Protein AF-L5N1U2-F1 (afdb_monomer_lite)

Foldseek 3Di:
DDKAWAAPCVLCVLLVNNVDDPVRVQVLCVVLAWHFDDADPVGTTITDHDPVCLLPNFSNSSSVSSNVVVPVDDDDDDDDDDDDQEDEDEDPQDDPQQRDDDDDDDPPDDDDPVNVVRVVSSQVSCCVPVCVVVSNHHDDDDDPVPDPFDQPDPPGRHGYDYDHDDDQQGAWDADPVGPDTDGNVCCVVPPPVD

Structure (mmCIF, N/CA/C/O backbone):
data_AF-L5N1U2-F1
#
_entry.id   AF-L5N1U2-F1
#
loop_
_atom_site.group_PDB
_atom_site.id
_atom_site.type_symbol
_atom_site.label_atom_id
_atom_site.label_alt_id
_atom_site.label_comp_id
_atom_site.label_asym_id
_atom_site.label_entity_id
_atom_site.label_seq_id
_atom_site.pdbx_PDB_ins_code
_atom_site.Cartn_x
_atom_site.Cartn_y
_atom_site.Cartn_z
_atom_site.occupancy
_atom_site.B_iso_or_equiv
_atom_site.auth_seq_id
_atom_site.auth_comp_id
_atom_site.auth_asym_id
_atom_site.auth_atom_id
_atom_site.pdbx_PDB_model_num
ATOM 1 N N . MET A 1 1 ? -0.883 15.082 -10.910 1.00 77.88 1 MET A N 1
ATOM 2 C CA . MET A 1 1 ? -1.760 13.899 -10.761 1.00 77.88 1 MET A CA 1
ATOM 3 C C . MET A 1 1 ? -1.095 12.964 -9.737 1.00 77.88 1 MET A C 1
ATOM 5 O O . MET A 1 1 ? -0.259 13.477 -8.998 1.00 77.88 1 MET A O 1
ATOM 9 N N . PRO A 1 2 ? -1.480 11.689 -9.519 1.00 86.25 2 PRO A N 1
ATOM 10 C CA . PRO A 1 2 ? -0.677 10.798 -8.676 1.00 86.25 2 PRO A CA 1
ATOM 11 C C . PRO A 1 2 ? 0.731 10.596 -9.246 1.00 86.25 2 PRO A C 1
ATOM 13 O O . PRO A 1 2 ? 0.876 10.442 -10.457 1.00 86.25 2 PRO A O 1
ATOM 16 N N . VAL A 1 3 ? 1.731 10.556 -8.362 1.00 89.69 3 VAL A N 1
ATOM 17 C CA . VAL A 1 3 ? 3.131 10.268 -8.705 1.00 89.69 3 VAL A CA 1
ATOM 18 C C . VAL A 1 3 ? 3.564 8.969 -8.026 1.00 89.69 3 VAL A C 1
ATOM 20 O O . VAL A 1 3 ? 3.345 8.765 -6.823 1.00 89.69 3 VAL A O 1
ATOM 23 N N . VAL A 1 4 ? 4.164 8.069 -8.802 1.00 90.25 4 VAL A N 1
ATOM 24 C CA . VAL A 1 4 ? 4.814 6.853 -8.307 1.00 90.25 4 VAL A CA 1
ATOM 25 C C . VAL A 1 4 ? 6.326 6.972 -8.458 1.00 90.25 4 VAL A C 1
ATOM 27 O O . VAL A 1 4 ? 6.803 7.411 -9.498 1.00 90.25 4 VAL A O 1
ATOM 30 N N . ASP A 1 5 ? 7.060 6.593 -7.415 1.00 92.00 5 ASP A N 1
ATOM 31 C CA . ASP A 1 5 ? 8.518 6.566 -7.426 1.00 92.00 5 ASP A CA 1
ATOM 32 C C . ASP A 1 5 ? 8.917 5.118 -7.684 1.00 92.00 5 ASP A C 1
ATOM 34 O O . ASP A 1 5 ? 8.433 4.218 -6.996 1.00 92.00 5 ASP A O 1
ATOM 38 N N . VAL A 1 6 ? 9.711 4.882 -8.723 1.00 91.00 6 VAL A N 1
ATOM 39 C CA . VAL A 1 6 ? 10.034 3.531 -9.178 1.00 91.00 6 VAL A CA 1
ATOM 40 C C . VAL A 1 6 ? 11.530 3.386 -9.386 1.00 91.00 6 VAL A C 1
ATOM 42 O O . VAL A 1 6 ? 12.122 4.107 -10.188 1.00 91.00 6 VAL A O 1
ATOM 45 N N . GLN A 1 7 ? 12.124 2.408 -8.707 1.00 91.94 7 GLN A N 1
ATOM 46 C CA . GLN A 1 7 ? 13.524 2.050 -8.897 1.00 91.94 7 GLN A CA 1
ATOM 47 C C . GLN A 1 7 ? 13.726 1.423 -10.292 1.00 91.94 7 GLN A C 1
ATOM 49 O O . GLN A 1 7 ? 13.131 0.376 -10.579 1.00 91.94 7 GLN A O 1
ATOM 54 N N . PRO A 1 8 ? 14.537 2.029 -11.186 1.00 92.81 8 PRO A N 1
ATOM 55 C CA . PRO A 1 8 ? 14.675 1.565 -12.570 1.00 92.81 8 PRO A CA 1
ATOM 56 C C . PRO A 1 8 ? 15.180 0.123 -12.675 1.00 92.81 8 PRO A C 1
ATOM 58 O O . PRO A 1 8 ? 14.668 -0.662 -13.473 1.00 92.81 8 PRO A O 1
ATOM 61 N N . ASP A 1 9 ? 16.144 -0.250 -11.834 1.00 92.31 9 ASP A N 1
ATOM 62 C CA . ASP A 1 9 ? 16.746 -1.587 -11.850 1.00 92.31 9 ASP A CA 1
ATOM 63 C C . ASP A 1 9 ? 15.774 -2.666 -11.370 1.00 92.31 9 ASP A C 1
ATOM 65 O O . ASP A 1 9 ? 15.708 -3.761 -11.934 1.00 92.31 9 ASP A O 1
ATOM 69 N N . GLU A 1 10 ? 14.944 -2.347 -10.380 1.00 90.31 10 GLU A N 1
ATOM 70 C CA . GLU A 1 10 ? 13.871 -3.238 -9.955 1.00 90.31 10 GLU A CA 1
ATOM 71 C C . GLU A 1 10 ? 12.812 -3.402 -11.047 1.00 90.31 10 GLU A C 1
ATOM 73 O O . GLU A 1 10 ? 12.371 -4.518 -11.335 1.00 90.31 10 GLU A O 1
ATOM 78 N N . LEU A 1 11 ? 12.432 -2.306 -11.699 1.00 93.12 11 LEU A N 1
ATOM 79 C CA . LEU A 1 11 ? 11.452 -2.332 -12.775 1.00 93.12 11 LEU A CA 1
ATOM 80 C C . LEU A 1 11 ? 11.944 -3.173 -13.968 1.00 93.12 11 LEU A C 1
ATOM 82 O O . LEU A 1 11 ? 11.184 -3.971 -14.530 1.00 93.12 11 LEU A O 1
ATOM 86 N N . ARG A 1 12 ? 13.230 -3.074 -14.317 1.00 94.12 12 ARG A N 1
ATOM 87 C CA . ARG A 1 12 ? 13.890 -3.952 -15.297 1.00 94.12 12 ARG A CA 1
ATOM 88 C C . ARG A 1 12 ? 13.826 -5.420 -14.896 1.00 94.12 12 ARG A C 1
ATOM 90 O O . ARG A 1 12 ? 13.373 -6.249 -15.688 1.00 94.12 12 ARG A O 1
ATOM 97 N N . ARG A 1 13 ? 14.207 -5.732 -13.655 1.00 93.62 13 ARG A N 1
ATOM 98 C CA . ARG A 1 13 ? 14.163 -7.092 -13.098 1.00 93.62 13 ARG A CA 1
ATOM 99 C C . ARG A 1 13 ? 12.750 -7.677 -13.156 1.00 93.62 13 ARG A C 1
ATOM 101 O O . ARG A 1 13 ? 12.561 -8.798 -13.621 1.00 93.62 13 ARG A O 1
ATOM 108 N N . LEU A 1 14 ? 11.737 -6.913 -12.742 1.00 92.19 14 LEU A N 1
ATOM 109 C CA . LEU A 1 14 ? 10.338 -7.362 -12.727 1.00 92.19 14 LEU A CA 1
ATOM 110 C C . LEU A 1 14 ? 9.730 -7.505 -14.125 1.00 92.19 14 LEU A C 1
ATOM 112 O O . LEU A 1 14 ? 8.807 -8.303 -14.314 1.00 92.19 14 LEU A O 1
ATOM 116 N N . THR A 1 15 ? 10.220 -6.741 -15.102 1.00 94.50 15 THR A N 1
ATOM 117 C CA . THR A 1 15 ? 9.807 -6.883 -16.504 1.00 94.50 15 THR A CA 1
ATOM 118 C C . THR A 1 15 ? 10.579 -7.976 -17.242 1.00 94.50 15 THR A C 1
ATOM 120 O O . THR A 1 15 ? 10.050 -8.510 -18.213 1.00 94.50 15 THR A O 1
ATOM 123 N N . GLY A 1 16 ? 11.767 -8.362 -16.763 1.00 94.56 16 GLY A N 1
ATOM 124 C CA . GLY A 1 16 ? 12.668 -9.305 -17.430 1.00 94.56 16 GLY A CA 1
ATOM 125 C C . GLY A 1 16 ? 13.511 -8.669 -18.542 1.00 94.56 16 GLY A C 1
ATOM 126 O O . GLY A 1 16 ? 13.991 -9.383 -19.417 1.00 94.56 16 GLY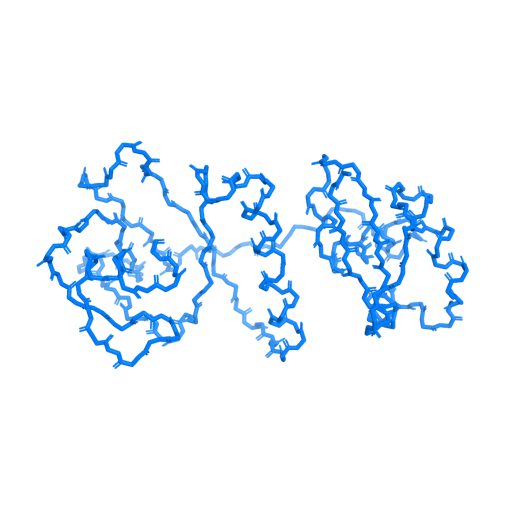 A O 1
ATOM 127 N N . HIS A 1 17 ? 13.672 -7.340 -18.526 1.00 94.12 17 HIS A N 1
ATOM 128 C CA . HIS A 1 17 ? 14.373 -6.557 -19.555 1.00 94.12 17 HIS A CA 1
ATOM 129 C C . HIS A 1 17 ? 15.549 -5.775 -18.950 1.00 94.12 17 HIS A C 1
ATOM 131 O O . HIS A 1 17 ? 15.591 -4.548 -19.012 1.00 94.12 17 HIS A O 1
ATOM 137 N N . GLU A 1 18 ? 16.499 -6.489 -18.342 1.00 93.62 18 GLU A N 1
ATOM 138 C CA . GLU A 1 18 ? 17.672 -5.914 -17.653 1.00 93.62 18 GLU A CA 1
ATOM 139 C C . GLU A 1 18 ? 18.620 -5.142 -18.578 1.00 93.62 18 GLU A C 1
ATOM 141 O O . GLU A 1 18 ? 19.254 -4.183 -18.145 1.00 93.62 18 GLU A O 1
ATOM 146 N N . ASP A 1 19 ? 18.654 -5.493 -19.863 1.00 93.12 19 ASP A N 1
ATOM 147 C CA . ASP A 1 19 ? 19.541 -4.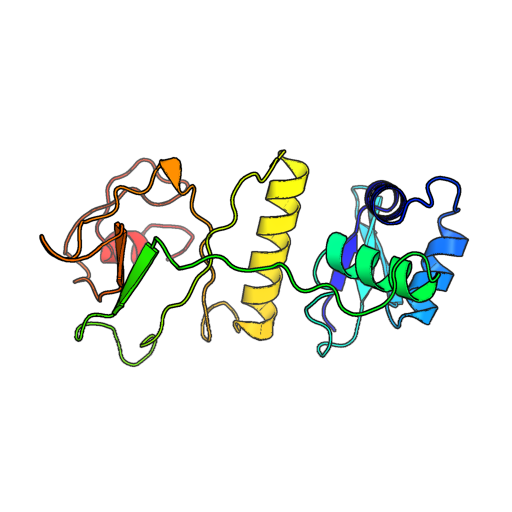867 -20.847 1.00 93.12 19 ASP A CA 1
ATOM 148 C C . ASP A 1 19 ? 19.029 -3.512 -21.381 1.00 93.12 19 ASP A C 1
ATOM 150 O O . ASP A 1 19 ? 19.755 -2.828 -22.105 1.00 93.12 19 ASP A O 1
ATOM 154 N N . LYS A 1 20 ? 17.786 -3.112 -21.066 1.00 92.81 20 LYS A N 1
ATOM 155 C CA . LYS A 1 20 ? 17.201 -1.861 -21.580 1.00 92.81 20 LYS A CA 1
ATOM 156 C C . LYS A 1 20 ? 17.801 -0.629 -20.911 1.00 92.81 20 LYS A C 1
ATOM 158 O O . LYS A 1 20 ? 17.856 -0.533 -19.682 1.00 92.81 20 LYS A O 1
ATOM 163 N N . SER A 1 21 ? 18.146 0.371 -21.714 1.00 95.12 21 SER A N 1
ATOM 164 C CA . SER A 1 21 ? 18.597 1.676 -21.222 1.00 95.12 21 SER A CA 1
ATOM 165 C C . SER A 1 21 ? 17.476 2.464 -20.531 1.00 95.12 21 SER A C 1
ATOM 167 O O . SER A 1 21 ? 16.291 2.172 -20.691 1.00 95.12 21 SER A O 1
ATOM 169 N N . ASP A 1 22 ? 17.848 3.478 -19.744 1.00 94.56 22 ASP A N 1
ATOM 170 C CA . ASP A 1 22 ? 16.886 4.386 -19.101 1.00 94.56 22 ASP A CA 1
ATOM 171 C C . ASP A 1 22 ? 16.008 5.118 -20.124 1.00 94.56 22 ASP A C 1
ATOM 173 O O . ASP A 1 22 ? 14.831 5.354 -19.863 1.00 94.56 22 ASP A O 1
ATOM 177 N N . GLU A 1 23 ? 16.577 5.498 -21.271 1.00 94.88 23 GLU A N 1
ATOM 178 C CA . GLU A 1 23 ? 15.863 6.219 -22.331 1.00 94.88 23 GLU A CA 1
ATOM 179 C C . GLU A 1 23 ? 14.775 5.342 -22.953 1.00 94.88 23 GLU A C 1
ATOM 181 O O . GLU A 1 23 ? 13.618 5.752 -22.999 1.00 94.88 23 GLU A O 1
ATOM 186 N N . GLU A 1 24 ? 15.111 4.101 -23.320 1.00 93.56 24 GLU A N 1
ATOM 187 C CA . GLU A 1 24 ? 14.135 3.138 -23.849 1.00 93.56 24 GLU A CA 1
ATOM 188 C C . GLU A 1 24 ? 12.992 2.896 -22.858 1.00 93.56 24 GLU A C 1
ATOM 190 O O . GLU A 1 24 ? 11.822 2.875 -23.236 1.00 93.56 24 GLU A O 1
ATOM 195 N N . PHE A 1 25 ? 13.318 2.765 -21.570 1.00 92.31 25 PHE A N 1
ATOM 196 C CA . PHE A 1 25 ? 12.312 2.530 -20.541 1.00 92.31 25 PHE A CA 1
ATOM 197 C C . PHE A 1 25 ? 11.375 3.726 -20.347 1.00 92.31 25 PHE A C 1
ATOM 199 O O . PHE A 1 25 ? 10.171 3.542 -20.168 1.00 92.31 25 PHE A O 1
ATOM 206 N N . LYS A 1 26 ? 11.905 4.953 -20.399 1.00 94.94 26 LYS A N 1
ATOM 207 C CA . LYS A 1 26 ? 11.101 6.182 -20.318 1.00 94.94 26 LYS A CA 1
ATOM 208 C C . LYS A 1 26 ? 10.160 6.316 -21.512 1.00 94.94 26 LYS A C 1
ATOM 210 O O . LYS A 1 26 ? 8.998 6.666 -21.310 1.00 94.94 26 LYS A O 1
ATOM 215 N N . ASP A 1 27 ? 10.620 5.981 -22.715 1.00 95.56 27 ASP A N 1
ATOM 216 C CA . ASP A 1 27 ? 9.778 5.980 -23.916 1.00 95.56 27 ASP A CA 1
ATOM 217 C C . ASP A 1 27 ? 8.633 4.958 -23.803 1.00 95.56 27 ASP A C 1
ATOM 219 O O . ASP A 1 27 ? 7.472 5.275 -24.087 1.00 95.56 27 ASP A O 1
ATOM 223 N N . ASP A 1 28 ? 8.930 3.748 -23.319 1.00 95.00 28 ASP A N 1
ATOM 224 C CA . ASP A 1 28 ? 7.932 2.693 -23.108 1.00 95.00 28 ASP A CA 1
ATOM 225 C C . ASP A 1 28 ? 6.904 3.065 -22.019 1.00 95.00 28 ASP A C 1
ATOM 227 O O . ASP A 1 28 ? 5.700 2.820 -22.168 1.00 95.00 28 ASP A O 1
ATOM 231 N N . LEU A 1 29 ? 7.358 3.695 -20.931 1.00 94.88 29 LEU A N 1
ATOM 232 C CA . LEU A 1 29 ? 6.502 4.224 -19.866 1.00 94.88 29 LEU A CA 1
ATOM 233 C C . LEU A 1 29 ? 5.586 5.339 -20.383 1.00 94.88 29 LEU A C 1
ATOM 235 O O . LEU A 1 29 ? 4.379 5.314 -20.120 1.00 94.88 29 LEU A O 1
ATOM 239 N N . PHE A 1 30 ? 6.124 6.255 -21.187 1.00 94.69 30 PHE A N 1
ATOM 240 C CA . PHE A 1 30 ? 5.345 7.322 -21.808 1.00 94.69 30 PHE A CA 1
ATOM 241 C C . PHE A 1 30 ? 4.272 6.764 -22.748 1.00 94.69 30 PHE A C 1
ATOM 243 O O . PHE A 1 30 ? 3.114 7.184 -22.691 1.00 94.69 30 PHE A O 1
ATOM 250 N N . ALA A 1 31 ? 4.600 5.739 -23.544 1.00 93.38 31 ALA A N 1
ATOM 251 C CA . ALA A 1 31 ? 3.631 5.049 -24.399 1.00 93.38 31 ALA A CA 1
ATOM 252 C C . ALA A 1 31 ? 2.485 4.383 -23.607 1.00 93.38 31 ALA A C 1
ATOM 254 O O . ALA A 1 31 ? 1.384 4.206 -24.136 1.00 93.38 31 ALA A O 1
ATOM 255 N N . LEU A 1 32 ? 2.713 4.044 -22.334 1.00 91.88 32 LEU A N 1
ATOM 256 C CA . LEU A 1 32 ? 1.692 3.540 -21.411 1.00 91.88 32 LEU A CA 1
ATOM 257 C C . LEU A 1 32 ? 0.886 4.637 -20.699 1.00 91.88 32 LEU A C 1
ATOM 259 O O . LEU A 1 32 ? -0.072 4.306 -19.981 1.00 91.88 32 LEU A O 1
ATOM 263 N N . GLY A 1 33 ? 1.244 5.907 -20.886 1.00 92.25 33 GLY A N 1
ATOM 264 C CA . GLY A 1 33 ? 0.655 7.054 -20.198 1.00 92.25 33 GLY A CA 1
ATOM 265 C C . GLY A 1 33 ? 1.228 7.292 -18.799 1.00 92.25 33 GLY A C 1
ATOM 266 O O . GLY A 1 33 ? 0.489 7.747 -17.927 1.00 92.25 33 GLY A O 1
ATOM 267 N N . LEU A 1 34 ? 2.490 6.915 -18.566 1.00 94.44 34 LEU A N 1
ATOM 268 C CA . LEU A 1 34 ? 3.271 7.336 -17.402 1.00 94.44 34 LEU A CA 1
ATOM 269 C C . LEU A 1 34 ? 4.302 8.377 -17.849 1.00 94.44 34 LEU A C 1
ATOM 271 O O . LEU A 1 34 ? 5.201 8.075 -18.631 1.00 94.44 34 LEU A O 1
ATOM 275 N N . GLU A 1 35 ? 4.166 9.600 -17.360 1.00 95.56 35 GLU A N 1
ATOM 276 C CA . GLU A 1 35 ? 5.026 10.727 -17.708 1.00 95.56 35 GLU A CA 1
ATOM 277 C C . GLU A 1 35 ? 6.172 10.844 -16.703 1.00 95.56 35 GLU A C 1
ATOM 279 O O . GLU A 1 35 ? 5.958 10.882 -15.495 1.00 95.56 35 GLU A O 1
ATOM 284 N N . PHE A 1 36 ? 7.406 10.884 -17.197 1.00 96.12 36 PHE A N 1
ATOM 285 C CA . PHE A 1 36 ? 8.584 11.057 -16.356 1.00 96.12 36 PHE A CA 1
ATOM 286 C C . PHE A 1 36 ? 8.729 12.522 -15.924 1.00 96.12 36 PHE A C 1
ATOM 288 O O . PHE A 1 36 ? 8.910 13.399 -16.769 1.00 96.12 36 PHE A O 1
ATOM 295 N N . GLU A 1 37 ? 8.701 12.777 -14.616 1.00 95.69 37 GLU A N 1
ATOM 296 C CA . GLU A 1 37 ? 8.818 14.128 -14.047 1.00 95.69 37 GLU A CA 1
ATOM 297 C C . GLU A 1 37 ? 10.212 14.432 -13.489 1.00 95.69 37 GLU A C 1
ATOM 299 O O . 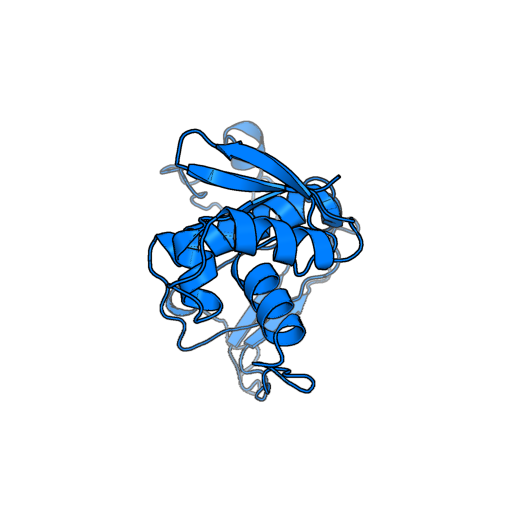GLU A 1 37 ? 10.625 15.592 -13.429 1.00 95.69 37 GLU A O 1
ATOM 304 N N . GLY A 1 38 ? 10.964 13.405 -13.097 1.00 95.31 38 GLY A N 1
ATOM 305 C CA . GLY A 1 38 ? 12.262 13.599 -12.468 1.00 95.31 38 GLY A CA 1
ATOM 306 C C . GLY A 1 38 ? 12.841 12.334 -11.858 1.00 95.31 38 GLY A C 1
ATOM 307 O O . GLY A 1 38 ? 12.340 11.227 -12.058 1.00 95.31 38 GLY A O 1
ATOM 308 N N . VAL A 1 39 ? 13.928 12.521 -11.117 1.00 95.81 39 VAL A N 1
ATOM 309 C CA . VAL A 1 39 ? 14.591 11.471 -10.346 1.00 95.81 39 VAL A CA 1
ATOM 310 C C . VAL A 1 39 ? 14.696 11.949 -8.906 1.00 95.81 39 VAL A C 1
ATOM 312 O O . VAL A 1 39 ? 15.041 13.108 -8.673 1.00 95.81 39 VAL A O 1
ATOM 315 N N . THR A 1 40 ? 14.390 11.073 -7.959 1.00 93.81 40 THR A N 1
ATOM 316 C CA . THR A 1 40 ? 14.605 11.323 -6.532 1.00 93.81 40 THR A CA 1
ATOM 317 C C . THR A 1 40 ? 16.101 11.297 -6.183 1.00 93.81 40 THR A C 1
ATOM 319 O O . THR A 1 40 ? 16.935 10.846 -6.972 1.00 93.81 40 THR A O 1
ATOM 322 N N . ASP A 1 41 ? 16.469 11.764 -4.985 1.00 91.50 41 ASP A N 1
ATOM 323 C CA . ASP A 1 41 ? 17.872 11.784 -4.533 1.00 91.50 41 ASP A CA 1
ATOM 324 C C . ASP A 1 41 ? 18.499 10.376 -4.448 1.00 91.50 41 ASP A C 1
ATOM 326 O O . ASP A 1 41 ? 19.712 10.220 -4.596 1.00 91.50 41 ASP A O 1
ATOM 330 N N . ASP A 1 42 ? 17.675 9.350 -4.238 1.00 89.44 42 ASP A N 1
ATOM 331 C CA . ASP A 1 42 ? 18.044 7.932 -4.195 1.00 89.44 42 ASP A CA 1
ATOM 332 C C . ASP A 1 42 ? 17.962 7.229 -5.564 1.00 89.44 42 ASP A C 1
ATOM 334 O O . ASP A 1 42 ? 18.151 6.017 -5.645 1.00 89.44 42 ASP A O 1
ATOM 338 N N . GLY A 1 43 ? 17.724 7.971 -6.652 1.00 90.44 43 GLY A N 1
ATOM 339 C CA . GLY A 1 43 ? 17.808 7.446 -8.019 1.00 90.44 43 GLY A CA 1
ATOM 340 C C . GLY A 1 43 ? 16.519 6.840 -8.585 1.00 90.44 43 GLY A C 1
ATOM 341 O O . GLY A 1 43 ? 16.543 6.337 -9.710 1.00 90.44 43 GLY A O 1
ATOM 342 N N . ALA A 1 44 ? 15.392 6.908 -7.871 1.00 92.94 44 ALA A N 1
ATOM 343 C CA . ALA A 1 44 ? 14.109 6.413 -8.364 1.00 92.94 44 ALA A CA 1
ATOM 344 C C . ALA A 1 44 ? 13.493 7.371 -9.397 1.00 92.94 44 ALA A C 1
ATOM 346 O O . ALA A 1 44 ? 13.574 8.593 -9.270 1.00 92.94 44 ALA A O 1
ATOM 347 N N . PHE A 1 45 ? 12.833 6.832 -10.423 1.00 94.94 45 PHE A N 1
ATOM 348 C CA . PHE A 1 45 ? 12.071 7.633 -11.381 1.00 94.94 45 PHE A CA 1
ATOM 349 C C . PHE A 1 45 ? 10.756 8.096 -10.775 1.00 94.94 45 PHE A C 1
ATOM 351 O O . PHE A 1 45 ? 9.987 7.277 -10.278 1.00 94.94 45 PHE A O 1
ATOM 358 N N . GLN A 1 46 ? 10.463 9.385 -10.909 1.00 95.12 46 GLN A N 1
ATOM 359 C CA . GLN A 1 46 ? 9.174 9.961 -10.545 1.00 95.12 46 GLN A CA 1
ATOM 360 C C . GLN A 1 46 ? 8.264 9.952 -11.769 1.00 95.12 46 GLN A C 1
ATOM 362 O O . GLN A 1 46 ? 8.547 10.621 -12.766 1.00 95.12 46 GLN A O 1
ATOM 367 N N . LEU A 1 47 ? 7.199 9.157 -11.707 1.00 94.44 47 LEU A N 1
ATOM 368 C CA . LEU A 1 47 ? 6.285 8.922 -12.819 1.00 94.44 47 LEU A CA 1
ATOM 369 C C . LEU A 1 47 ? 4.884 9.424 -12.468 1.00 94.44 47 LEU A C 1
ATOM 371 O O . LEU A 1 47 ? 4.233 8.889 -11.567 1.00 94.44 47 LEU A O 1
ATOM 375 N N . GLU A 1 48 ? 4.404 10.424 -13.199 1.00 93.38 48 GLU A N 1
ATOM 376 C CA . GLU A 1 48 ? 3.038 10.933 -13.102 1.00 93.38 48 GLU A CA 1
ATOM 377 C C . GLU A 1 48 ? 2.100 10.153 -14.041 1.00 93.38 48 GLU A C 1
ATOM 379 O O . GLU A 1 48 ? 2.456 9.820 -15.170 1.00 93.38 48 GLU A O 1
ATOM 384 N N . PHE A 1 49 ? 0.880 9.837 -13.596 1.00 90.88 49 PHE A N 1
ATOM 385 C CA . PHE A 1 49 ? -0.107 9.144 -14.433 1.00 90.88 49 PHE A CA 1
ATOM 386 C C . PHE A 1 49 ? -1.555 9.504 -14.071 1.00 90.88 49 PHE A C 1
ATOM 388 O O . PHE A 1 49 ? -1.837 10.134 -13.051 1.00 90.88 49 PHE A O 1
ATOM 395 N N . GLY A 1 50 ? -2.503 9.096 -14.920 1.00 87.69 50 GLY A N 1
ATOM 396 C CA . GLY A 1 50 ? -3.935 9.325 -14.707 1.00 87.69 50 GLY A CA 1
ATOM 397 C C . GLY A 1 50 ? -4.490 8.623 -13.451 1.00 87.69 50 GLY A C 1
ATOM 398 O O . GLY A 1 50 ? -4.150 7.471 -13.176 1.00 87.69 50 GLY A O 1
ATOM 399 N N . PRO A 1 51 ? -5.388 9.261 -12.674 1.00 81.88 51 PRO A N 1
ATOM 400 C CA . PRO A 1 51 ? -5.901 8.699 -11.418 1.00 81.88 51 PRO A CA 1
ATOM 401 C C . PRO A 1 51 ? -6.842 7.489 -11.591 1.00 81.88 51 PRO A C 1
ATOM 403 O O . PRO A 1 51 ? -7.308 6.927 -10.603 1.00 81.88 51 PRO A O 1
ATOM 406 N N . ASP A 1 52 ? -7.144 7.087 -12.824 1.00 86.38 52 ASP A N 1
ATOM 407 C CA . ASP A 1 52 ? -8.009 5.958 -13.177 1.00 86.38 52 ASP A CA 1
ATOM 408 C C . ASP A 1 52 ? -7.307 4.588 -13.099 1.00 86.38 52 ASP A C 1
ATOM 410 O O . ASP A 1 52 ? -7.971 3.551 -13.137 1.00 86.38 52 ASP A O 1
ATOM 414 N N . ARG A 1 53 ? -5.977 4.564 -12.945 1.00 88.19 53 ARG A N 1
ATOM 415 C CA . ARG A 1 53 ? -5.158 3.339 -12.926 1.00 88.19 53 ARG A CA 1
ATOM 416 C C . ARG A 1 53 ? -4.422 3.150 -11.606 1.00 88.19 53 ARG A C 1
ATOM 418 O O . ARG A 1 53 ? -3.197 3.152 -11.559 1.00 88.19 53 ARG A O 1
ATOM 425 N N . LEU A 1 54 ? -5.174 2.949 -10.522 1.00 87.62 54 LEU A N 1
ATOM 426 C CA . LEU A 1 54 ? -4.616 2.724 -9.176 1.00 87.62 54 LEU A CA 1
ATOM 427 C C . LEU A 1 54 ? -3.654 1.531 -9.108 1.00 87.62 54 LEU A C 1
ATOM 429 O O . LEU A 1 54 ? -2.783 1.491 -8.246 1.00 87.62 54 LEU A O 1
ATOM 433 N N . ASP A 1 55 ? -3.774 0.581 -10.036 1.00 88.56 55 ASP A N 1
ATOM 434 C CA . ASP A 1 55 ? -2.828 -0.518 -10.159 1.00 88.56 55 ASP A CA 1
ATOM 435 C C . ASP A 1 55 ? -1.405 -0.054 -10.487 1.00 88.56 55 ASP A C 1
ATOM 437 O O . ASP A 1 55 ? -0.488 -0.818 -10.255 1.00 88.56 55 ASP A O 1
ATOM 441 N N . ARG A 1 56 ? -1.197 1.170 -10.982 1.00 91.31 56 ARG A N 1
ATOM 442 C CA . ARG A 1 56 ? 0.127 1.739 -11.290 1.00 91.31 56 ARG A CA 1
ATOM 443 C C . ARG A 1 56 ? 0.749 2.521 -10.128 1.00 91.31 56 ARG A C 1
ATOM 445 O O . ARG A 1 56 ? 1.774 3.160 -10.316 1.00 91.31 56 ARG A O 1
ATOM 452 N N . LEU A 1 57 ? 0.157 2.471 -8.932 1.00 89.88 57 LEU A N 1
ATOM 453 C CA . LEU A 1 57 ? 0.709 3.112 -7.730 1.00 89.88 57 LEU A CA 1
ATOM 454 C C . LEU A 1 57 ? 1.904 2.363 -7.117 1.00 89.88 57 LEU A C 1
ATOM 456 O O . LEU A 1 57 ? 2.455 2.846 -6.131 1.00 89.88 57 LEU A O 1
ATOM 460 N N . SER A 1 58 ? 2.298 1.219 -7.680 1.00 89.62 58 SER A N 1
ATOM 461 C CA . SER A 1 58 ? 3.465 0.443 -7.256 1.00 89.62 58 SER A CA 1
ATOM 462 C C . SER A 1 58 ? 4.297 -0.027 -8.450 1.00 89.62 58 SER A C 1
ATOM 464 O O . SER A 1 58 ? 3.801 -0.121 -9.583 1.00 89.62 58 SER A O 1
ATOM 466 N N . VAL A 1 59 ? 5.561 -0.368 -8.190 1.00 90.69 59 VAL A N 1
ATOM 467 C CA . VAL A 1 59 ? 6.495 -0.859 -9.211 1.00 90.69 59 VAL A CA 1
ATOM 468 C C . VAL A 1 59 ? 6.003 -2.148 -9.877 1.00 90.69 59 VAL A C 1
ATOM 470 O O . VAL A 1 59 ? 6.108 -2.292 -11.095 1.00 90.69 59 VAL A O 1
ATOM 473 N N . GLU A 1 60 ? 5.369 -3.054 -9.131 1.00 91.00 60 GLU A N 1
ATOM 474 C CA . GLU A 1 60 ? 4.860 -4.334 -9.638 1.00 91.00 60 GLU A CA 1
ATOM 475 C C . GLU A 1 60 ? 3.727 -4.130 -10.645 1.00 91.00 60 GLU A C 1
ATOM 477 O O . GLU A 1 60 ? 3.619 -4.851 -11.642 1.00 91.00 60 GLU A O 1
ATOM 482 N N . GLY A 1 61 ? 2.867 -3.141 -10.412 1.00 91.81 61 GLY A N 1
ATOM 483 C CA . GLY A 1 61 ? 1.762 -2.840 -11.308 1.00 91.81 61 GLY A CA 1
ATOM 484 C C . GLY A 1 61 ? 2.176 -2.086 -12.572 1.00 91.81 61 GLY A C 1
ATOM 485 O O . GLY A 1 61 ? 1.638 -2.354 -13.659 1.00 91.81 61 GLY A O 1
ATOM 486 N N . VAL A 1 62 ? 3.192 -1.222 -12.467 1.00 93.81 62 VAL A N 1
ATOM 487 C CA . VAL A 1 62 ? 3.866 -0.624 -13.632 1.00 93.81 62 VAL A CA 1
ATOM 488 C C . VAL A 1 62 ? 4.568 -1.713 -14.448 1.00 93.81 62 VAL A C 1
ATOM 490 O O . VAL A 1 62 ? 4.308 -1.836 -15.648 1.00 93.81 62 VAL A O 1
ATOM 493 N N . ALA A 1 63 ? 5.353 -2.580 -13.800 1.00 93.94 63 ALA A N 1
ATOM 494 C CA . ALA A 1 63 ? 6.018 -3.717 -14.438 1.00 93.94 63 ALA A CA 1
ATOM 495 C C . ALA A 1 63 ? 5.013 -4.636 -15.141 1.00 93.94 63 ALA A C 1
ATOM 497 O O . ALA A 1 63 ? 5.207 -5.025 -16.295 1.00 93.94 63 ALA A O 1
ATOM 498 N N . ARG A 1 64 ? 3.890 -4.945 -14.481 1.00 92.88 64 ARG A N 1
ATOM 499 C CA . ARG A 1 64 ? 2.808 -5.733 -15.077 1.00 92.88 64 ARG A CA 1
ATOM 500 C C . ARG A 1 64 ? 2.273 -5.061 -16.337 1.00 92.88 64 ARG A C 1
ATOM 502 O O . ARG A 1 64 ? 2.139 -5.738 -17.351 1.00 92.88 64 ARG A O 1
ATOM 509 N N . SER A 1 65 ? 2.001 -3.755 -16.300 1.00 93.50 65 SER A N 1
ATOM 510 C CA . SER A 1 65 ? 1.524 -3.010 -17.476 1.00 93.50 65 SER A CA 1
ATOM 511 C C . SER A 1 65 ? 2.507 -3.098 -18.652 1.00 93.50 65 SER A C 1
ATOM 513 O O . SER A 1 65 ? 2.083 -3.370 -19.775 1.00 93.50 65 SER A O 1
ATOM 515 N N . LEU A 1 66 ? 3.808 -2.950 -18.390 1.00 94.69 66 LEU A N 1
ATOM 516 C CA . LEU A 1 66 ? 4.863 -3.064 -19.405 1.00 94.69 66 LEU A CA 1
ATOM 517 C C . LEU A 1 66 ? 4.972 -4.470 -19.991 1.00 94.69 66 LEU A C 1
ATOM 519 O O . LEU A 1 66 ? 5.023 -4.625 -21.206 1.00 94.69 66 LEU A O 1
ATOM 523 N N . ARG A 1 67 ? 4.908 -5.513 -19.161 1.00 94.69 67 ARG A N 1
ATOM 524 C CA . ARG A 1 67 ? 4.929 -6.903 -19.648 1.00 94.69 67 ARG A CA 1
ATOM 525 C C . ARG A 1 67 ? 3.773 -7.217 -20.598 1.00 94.69 67 ARG A C 1
ATOM 527 O O . ARG A 1 67 ? 3.946 -7.993 -21.535 1.00 94.69 67 ARG A O 1
ATOM 534 N N . TYR A 1 68 ? 2.595 -6.628 -20.380 1.00 92.94 68 TYR A N 1
ATOM 535 C CA . TYR A 1 68 ? 1.484 -6.737 -21.333 1.00 92.94 68 TYR A CA 1
ATOM 536 C C . TYR A 1 68 ? 1.732 -5.929 -22.609 1.00 92.94 68 TYR A C 1
ATOM 538 O O . TYR A 1 68 ? 1.429 -6.423 -23.693 1.00 92.94 68 TYR A O 1
ATOM 546 N N . GLN A 1 69 ? 2.313 -4.732 -22.495 1.00 92.38 69 GLN A N 1
ATOM 547 C CA . GLN A 1 69 ? 2.679 -3.893 -23.642 1.00 92.38 69 GLN A CA 1
ATOM 548 C C . GLN A 1 69 ? 3.691 -4.585 -24.564 1.00 92.38 69 GLN A C 1
ATOM 550 O O . GLN A 1 69 ? 3.524 -4.577 -25.781 1.00 92.38 69 GLN A O 1
ATOM 555 N N . TYR A 1 70 ? 4.708 -5.228 -23.988 1.00 93.50 70 TYR A N 1
ATOM 556 C CA . TYR A 1 70 ? 5.717 -5.989 -24.730 1.00 93.50 70 TYR A CA 1
ATOM 557 C C . TYR A 1 70 ? 5.185 -7.327 -25.265 1.00 93.50 70 TYR A C 1
ATOM 559 O O . TYR A 1 70 ? 5.765 -7.918 -26.173 1.00 93.50 70 TYR A O 1
ATOM 567 N N . GLY A 1 71 ? 4.055 -7.802 -24.733 1.00 92.88 71 GLY A N 1
ATOM 568 C CA . GLY A 1 71 ? 3.451 -9.080 -25.104 1.00 92.88 71 GLY A CA 1
ATOM 569 C C . GLY A 1 71 ? 4.057 -10.300 -24.402 1.00 92.88 71 GLY A C 1
ATOM 570 O O . GLY A 1 71 ? 3.724 -11.428 -24.794 1.00 92.88 71 GLY A O 1
ATOM 571 N N . ASP A 1 72 ? 4.885 -10.078 -23.374 1.00 93.12 72 ASP A N 1
ATOM 572 C CA . ASP A 1 72 ? 5.476 -11.096 -22.491 1.00 93.12 72 ASP A CA 1
ATOM 573 C C . ASP A 1 72 ? 4.419 -11.749 -21.594 1.00 93.12 72 ASP A C 1
ATOM 575 O O . ASP A 1 72 ? 4.494 -12.933 -21.262 1.00 93.12 72 ASP A O 1
ATOM 579 N N . ALA A 1 73 ? 3.414 -10.966 -21.197 1.00 90.81 73 ALA A N 1
ATOM 580 C CA . ALA A 1 73 ? 2.220 -11.434 -20.510 1.00 90.81 73 ALA A CA 1
ATOM 581 C C . ALA A 1 73 ? 1.001 -11.314 -21.433 1.00 90.81 73 ALA A C 1
ATOM 583 O O . ALA A 1 73 ? 0.876 -10.371 -22.216 1.00 90.81 73 ALA A O 1
ATOM 584 N N . ARG A 1 74 ? 0.088 -12.287 -21.353 1.00 89.69 74 ARG A N 1
ATOM 585 C CA . ARG A 1 74 ? -1.139 -12.330 -22.162 1.00 89.69 74 ARG A CA 1
ATOM 586 C C . ARG A 1 74 ? -2.307 -12.861 -21.343 1.00 89.69 74 ARG A C 1
ATOM 588 O O . ARG A 1 74 ? -2.121 -13.681 -20.450 1.00 89.69 74 ARG A O 1
ATOM 595 N N . GLY A 1 75 ? -3.513 -12.438 -21.712 1.00 86.75 75 GLY A N 1
ATOM 596 C CA . GLY A 1 75 ? -4.747 -12.833 -21.032 1.00 86.75 75 GLY A CA 1
ATOM 597 C C . GLY A 1 75 ? -5.009 -12.035 -19.756 1.00 86.75 75 GLY A C 1
ATOM 598 O O . GLY A 1 75 ? -4.438 -10.972 -19.551 1.00 86.75 75 GLY A O 1
ATOM 599 N N . VAL A 1 76 ? -5.913 -12.534 -18.916 1.00 81.75 76 VAL A N 1
ATOM 600 C CA . VAL A 1 76 ? -6.188 -11.962 -17.594 1.00 81.75 76 VAL A CA 1
ATOM 601 C C . VAL A 1 76 ? -5.744 -12.988 -16.564 1.00 81.75 76 VAL A C 1
ATOM 603 O O . VAL A 1 76 ? -6.247 -14.109 -16.557 1.00 81.75 76 VAL A O 1
ATOM 606 N N . SER A 1 77 ? -4.794 -12.609 -15.714 1.00 79.56 77 SER A N 1
ATOM 607 C CA . SER A 1 77 ? -4.388 -13.422 -14.571 1.00 79.56 77 SER A CA 1
ATOM 608 C C . SER A 1 77 ? -5.090 -12.896 -13.327 1.00 79.56 77 SER A C 1
ATOM 610 O O . SER A 1 77 ? -4.809 -11.782 -12.884 1.00 79.56 77 SER A O 1
ATOM 612 N N . VAL A 1 78 ? -6.017 -13.685 -12.791 1.00 81.44 78 VAL A N 1
ATOM 613 C CA . VAL A 1 78 ? -6.618 -13.454 -11.476 1.00 81.44 78 VAL A CA 1
ATOM 614 C C . VAL A 1 78 ? -6.126 -14.578 -10.570 1.00 81.44 78 VAL A C 1
ATOM 616 O O . VAL A 1 78 ? -6.259 -15.742 -10.958 1.00 81.44 78 VAL A O 1
ATOM 619 N N . PRO A 1 79 ? -5.536 -14.274 -9.401 1.00 83.31 79 PRO A N 1
ATOM 620 C CA . PRO A 1 79 ? -5.171 -15.304 -8.440 1.00 83.31 79 PRO A CA 1
ATOM 621 C C . PRO A 1 79 ? -6.391 -16.156 -8.081 1.00 83.31 79 PRO A C 1
ATOM 623 O O . PRO A 1 79 ? -7.463 -15.621 -7.800 1.00 83.31 79 PRO A O 1
ATOM 626 N N . ASN A 1 80 ? -6.230 -17.480 -8.089 1.00 86.56 80 ASN A N 1
ATOM 627 C CA . ASN A 1 80 ? -7.268 -18.366 -7.575 1.00 86.56 80 ASN A CA 1
ATOM 628 C C . ASN A 1 80 ? -7.406 -18.155 -6.067 1.00 86.56 80 ASN A C 1
ATOM 630 O O . ASN A 1 80 ? -6.404 -18.053 -5.358 1.00 86.56 80 ASN A O 1
ATOM 634 N N . THR A 1 81 ? -8.642 -18.135 -5.586 1.00 90.00 81 THR A N 1
ATOM 635 C CA . THR A 1 81 ? -8.959 -18.084 -4.161 1.00 90.00 81 THR A CA 1
ATOM 636 C C . THR A 1 81 ? -9.326 -19.476 -3.660 1.00 90.00 81 THR A C 1
ATOM 638 O O . THR A 1 81 ? -9.851 -20.308 -4.403 1.00 90.00 81 THR A O 1
ATOM 641 N N . ASN A 1 82 ? -8.996 -19.748 -2.403 1.00 88.25 82 ASN A N 1
ATOM 642 C CA . ASN A 1 82 ? -9.470 -20.916 -1.675 1.00 88.25 82 ASN A CA 1
ATOM 643 C C . ASN A 1 82 ? -10.717 -20.559 -0.853 1.00 88.25 82 ASN A C 1
ATOM 645 O O . ASN A 1 82 ? -11.085 -19.388 -0.743 1.00 88.25 82 ASN A O 1
ATOM 649 N N . ASP A 1 83 ? -11.345 -21.573 -0.260 1.00 89.44 83 ASP A N 1
ATOM 650 C CA . ASP A 1 83 ? -12.387 -21.346 0.738 1.00 89.44 83 ASP A CA 1
ATOM 651 C C . ASP A 1 83 ? -11.820 -20.552 1.930 1.00 89.44 83 ASP A C 1
ATOM 653 O O . ASP A 1 83 ? -10.677 -20.801 2.342 1.00 89.44 83 ASP A O 1
ATOM 657 N N . PRO A 1 84 ? -12.586 -19.589 2.477 1.00 86.12 84 PRO A N 1
ATOM 658 C CA . PRO A 1 84 ? -12.118 -18.755 3.571 1.00 86.12 84 PRO A CA 1
ATOM 659 C C . PRO A 1 84 ? -11.946 -19.586 4.845 1.00 86.12 84 PRO A C 1
ATOM 661 O O . PRO A 1 84 ? -12.862 -20.282 5.276 1.00 86.12 84 PRO A O 1
ATOM 664 N N . ASP A 1 85 ? -10.777 -19.472 5.471 1.00 87.12 85 ASP A N 1
ATOM 665 C CA . ASP A 1 85 ? -10.484 -20.039 6.792 1.00 87.12 85 ASP A CA 1
ATOM 666 C C . ASP A 1 85 ? -10.456 -18.979 7.909 1.00 87.12 85 ASP A C 1
ATOM 668 O O . ASP A 1 85 ? -10.360 -19.318 9.090 1.00 87.12 85 ASP A O 1
ATOM 672 N N . TRP A 1 86 ? -10.579 -17.704 7.524 1.00 90.25 86 TRP A N 1
ATOM 673 C CA . TRP A 1 86 ? -10.736 -16.547 8.399 1.00 90.25 86 TRP A CA 1
ATOM 674 C C . TRP A 1 86 ? -11.990 -15.762 8.031 1.00 90.25 86 TRP A C 1
ATOM 676 O O . TRP A 1 86 ? -12.282 -15.574 6.849 1.00 90.25 86 TRP A O 1
ATOM 686 N N . THR A 1 87 ? -12.710 -15.276 9.040 1.00 91.25 87 THR A N 1
ATOM 687 C CA . THR A 1 87 ? -13.926 -14.472 8.855 1.00 91.25 87 THR A CA 1
ATOM 688 C C . THR A 1 87 ? -13.880 -13.203 9.701 1.00 91.25 87 THR A C 1
ATOM 690 O O . THR A 1 87 ? -13.512 -13.248 10.874 1.00 91.25 87 THR A O 1
ATOM 693 N N . PHE A 1 88 ? -14.290 -12.076 9.118 1.00 91.94 88 PHE A N 1
ATOM 694 C CA . PHE A 1 88 ? -14.581 -10.867 9.883 1.00 91.94 88 PHE A CA 1
ATOM 695 C C . PHE A 1 88 ? -16.003 -10.928 10.438 1.00 91.94 88 PHE A C 1
ATOM 697 O O . PHE A 1 88 ? -16.946 -11.171 9.683 1.00 91.94 88 PHE A O 1
ATOM 704 N N . VAL A 1 89 ? -16.157 -10.671 11.733 1.00 92.19 89 VAL A N 1
ATOM 705 C CA . VAL A 1 89 ? -17.462 -10.439 12.361 1.00 92.19 89 VAL A CA 1
ATOM 706 C C . VAL A 1 89 ? -17.584 -8.960 12.645 1.00 92.19 89 VAL A C 1
ATOM 708 O O . VAL A 1 89 ? -16.787 -8.412 13.397 1.00 92.19 89 VAL A O 1
ATOM 711 N N . VAL A 1 90 ? -18.558 -8.322 12.007 1.00 93.81 90 VAL A N 1
ATOM 712 C CA . VAL A 1 90 ? -18.872 -6.914 12.241 1.00 93.81 90 VAL A CA 1
ATOM 713 C C . VAL A 1 90 ? -19.924 -6.853 13.328 1.00 93.81 90 VAL A C 1
ATOM 715 O O . VAL A 1 90 ? -20.982 -7.463 13.177 1.00 93.81 90 VAL A O 1
ATOM 718 N N . ASP A 1 91 ? -19.593 -6.166 14.410 1.00 91.88 91 ASP A N 1
ATOM 719 C CA . ASP A 1 91 ? -20.486 -5.986 15.546 1.00 91.88 91 ASP A CA 1
ATOM 720 C C . ASP A 1 91 ? -21.438 -4.804 15.330 1.00 91.88 91 ASP A C 1
ATOM 722 O O . ASP A 1 91 ? -21.175 -3.932 14.498 1.00 91.88 91 ASP A O 1
ATOM 726 N N . ASP A 1 92 ? -22.524 -4.753 16.097 1.00 89.81 92 ASP A N 1
ATOM 727 C CA . ASP A 1 92 ? -23.513 -3.669 15.996 1.00 89.81 92 ASP A CA 1
ATOM 728 C C . ASP A 1 92 ? -22.977 -2.336 16.557 1.00 89.81 92 ASP A C 1
ATOM 730 O O . ASP A 1 92 ? -23.458 -1.268 16.181 1.00 89.81 92 ASP A O 1
ATOM 734 N N . ASP A 1 93 ? -21.952 -2.390 17.415 1.00 90.19 93 ASP A N 1
ATOM 735 C CA . ASP A 1 93 ? -21.327 -1.226 18.061 1.00 90.19 93 ASP A CA 1
ATOM 736 C C . ASP A 1 93 ? -20.319 -0.483 17.158 1.00 90.19 93 ASP A C 1
ATOM 738 O O . ASP A 1 93 ? -19.645 0.455 17.597 1.00 90.19 93 ASP A O 1
ATOM 742 N N . VAL A 1 94 ? -20.183 -0.871 15.884 1.00 92.25 94 VAL A N 1
ATOM 743 C CA . VAL A 1 94 ? -19.351 -0.120 14.933 1.00 92.25 94 VAL A CA 1
ATOM 744 C C . VAL A 1 94 ? -19.954 1.262 14.641 1.00 92.25 94 VAL A C 1
ATOM 746 O O . VAL A 1 94 ? -21.161 1.389 14.437 1.00 92.25 94 VAL A O 1
ATOM 749 N N . PRO A 1 95 ? -19.133 2.323 14.566 1.00 88.25 95 PRO A N 1
ATOM 750 C CA . PRO A 1 95 ? -19.630 3.662 14.274 1.00 88.25 95 PRO A CA 1
ATOM 751 C C . PRO A 1 95 ? -20.168 3.773 12.840 1.00 88.25 95 PRO A C 1
ATOM 753 O O . PRO A 1 95 ? -19.593 3.218 11.897 1.00 88.25 95 PRO A O 1
ATOM 756 N N . ASP A 1 96 ? -21.217 4.581 12.654 1.00 90.38 96 ASP A N 1
ATOM 757 C CA . ASP A 1 96 ? -21.860 4.834 11.353 1.00 90.38 96 ASP A CA 1
ATOM 758 C C . ASP A 1 96 ? -20.884 5.390 10.300 1.00 90.38 96 ASP A C 1
ATOM 760 O O . ASP A 1 96 ? -21.068 5.208 9.092 1.00 90.38 96 ASP A O 1
ATOM 764 N N . GLU A 1 97 ? -19.824 6.076 10.735 1.00 88.69 97 GLU A N 1
ATOM 765 C CA . GLU A 1 97 ? -18.784 6.602 9.854 1.00 88.69 97 GLU A CA 1
ATOM 766 C C . GLU A 1 97 ? -17.869 5.507 9.284 1.00 88.69 97 GLU A C 1
ATOM 768 O O . GLU A 1 97 ? -17.207 5.743 8.265 1.00 88.69 97 GLU A O 1
ATOM 773 N N . ARG A 1 98 ? -17.812 4.323 9.915 1.00 91.75 98 ARG A N 1
ATOM 774 C CA . ARG A 1 98 ? -16.982 3.176 9.498 1.00 91.75 98 ARG A CA 1
ATOM 775 C C . ARG A 1 98 ? -17.696 1.824 9.694 1.00 91.75 98 ARG A C 1
ATOM 777 O O . ARG A 1 98 ? -17.228 0.988 10.456 1.00 91.75 98 ARG A O 1
ATOM 784 N N . PRO A 1 99 ? -18.777 1.551 8.950 1.00 92.31 99 PRO A N 1
ATOM 785 C CA . PRO A 1 99 ? -19.623 0.381 9.192 1.00 92.31 99 PRO A CA 1
ATOM 786 C C . PRO A 1 99 ? -19.129 -0.915 8.525 1.00 92.31 99 PRO A C 1
ATOM 788 O O . PRO A 1 99 ? -19.753 -1.961 8.673 1.00 92.31 99 PRO A O 1
ATOM 791 N N . TYR A 1 100 ? -18.049 -0.871 7.735 1.00 93.44 100 TYR A N 1
ATOM 792 C CA . TYR A 1 100 ? -17.615 -2.006 6.915 1.00 93.44 100 TYR A CA 1
ATOM 793 C C . TYR A 1 100 ? -16.133 -2.319 7.098 1.00 93.44 100 TYR A C 1
ATOM 795 O O . TYR A 1 100 ? -15.292 -1.421 7.113 1.00 93.44 100 TYR A O 1
ATOM 803 N N . VAL A 1 101 ? -15.820 -3.614 7.099 1.00 95.31 101 VAL A N 1
ATOM 804 C CA . VAL A 1 101 ? -14.462 -4.156 7.018 1.00 95.31 101 VAL A CA 1
ATOM 805 C C . VAL A 1 101 ? -14.426 -5.274 5.979 1.00 95.31 101 VAL A C 1
ATOM 807 O O . VAL A 1 101 ? -15.401 -5.996 5.774 1.00 95.31 101 VAL A O 1
ATOM 810 N N . THR A 1 102 ? -13.296 -5.408 5.298 1.00 94.12 102 THR A N 1
ATOM 811 C CA . THR A 1 102 ? -13.006 -6.531 4.407 1.00 94.12 102 THR A CA 1
ATOM 812 C C . THR A 1 102 ? -11.505 -6.776 4.404 1.00 94.12 102 THR A C 1
ATOM 814 O O . THR A 1 102 ? -10.726 -5.883 4.735 1.00 94.12 102 THR A O 1
ATOM 817 N N . GLY A 1 103 ? -11.085 -7.963 3.982 1.00 93.12 103 GLY A N 1
ATOM 818 C CA . GLY A 1 103 ? -9.671 -8.281 3.849 1.00 93.12 103 GLY A CA 1
ATOM 819 C C . GLY A 1 103 ? -9.434 -9.545 3.041 1.00 93.12 103 GLY A C 1
ATOM 820 O O . GLY A 1 103 ? -10.368 -10.196 2.574 1.00 93.12 103 GLY A O 1
ATOM 821 N N . ALA A 1 104 ? -8.161 -9.870 2.873 1.00 93.50 104 ALA A N 1
ATOM 822 C CA . ALA A 1 104 ? -7.705 -11.096 2.244 1.00 93.50 104 ALA A CA 1
ATOM 823 C C . ALA A 1 104 ? -6.458 -11.592 2.975 1.00 93.50 104 ALA A C 1
ATOM 825 O O . ALA A 1 104 ? -5.674 -10.797 3.490 1.00 93.50 104 ALA A O 1
ATOM 826 N N . VAL A 1 105 ? -6.267 -12.908 2.986 1.00 92.56 105 VAL A N 1
ATOM 827 C CA . VAL A 1 105 ? -5.053 -13.535 3.504 1.00 92.56 105 VAL A CA 1
ATOM 828 C C . VAL A 1 105 ? -4.201 -13.987 2.326 1.00 92.56 105 VAL A C 1
ATOM 830 O O . VAL A 1 105 ? -4.643 -14.795 1.509 1.00 92.56 105 VAL A O 1
ATOM 833 N N . VAL A 1 106 ? -2.966 -13.495 2.257 1.00 92.56 106 VAL A N 1
ATOM 834 C CA . VAL A 1 106 ? -1.979 -13.916 1.257 1.00 92.56 106 VAL A CA 1
ATOM 835 C C . VAL A 1 106 ? -0.911 -14.748 1.964 1.00 92.56 106 VAL A C 1
ATOM 837 O O . VAL A 1 106 ? -0.307 -14.293 2.930 1.00 92.56 106 VAL A O 1
ATOM 840 N N . ARG A 1 107 ? -0.707 -15.995 1.521 1.00 90.56 107 ARG A N 1
ATOM 841 C CA . ARG A 1 107 ? 0.237 -16.950 2.131 1.00 90.56 107 ARG A CA 1
ATOM 842 C C . ARG A 1 107 ? 1.410 -17.229 1.204 1.00 90.56 107 ARG A C 1
ATOM 844 O O . ARG A 1 107 ? 1.257 -17.178 -0.012 1.00 90.56 107 ARG A O 1
ATOM 851 N N . GLY A 1 108 ? 2.546 -17.604 1.793 1.00 89.44 108 GLY A N 1
ATOM 852 C CA . GLY A 1 108 ? 3.756 -17.938 1.037 1.00 89.44 108 GLY A CA 1
ATOM 853 C C . GLY A 1 108 ? 4.389 -16.723 0.360 1.00 89.44 108 GLY A C 1
ATOM 854 O O . GLY A 1 108 ? 4.993 -16.869 -0.697 1.00 89.44 108 GLY A O 1
ATOM 855 N N . VAL A 1 109 ? 4.199 -15.538 0.943 1.00 89.62 109 VAL A N 1
ATOM 856 C CA . VAL A 1 109 ? 4.905 -14.322 0.540 1.00 89.62 109 VAL A CA 1
ATOM 857 C C . VAL A 1 109 ? 6.320 -14.349 1.105 1.00 89.62 109 VAL A C 1
ATOM 859 O O . VAL A 1 109 ? 6.512 -14.668 2.276 1.00 89.62 109 VAL A O 1
ATOM 862 N N . ASP A 1 110 ? 7.288 -14.032 0.253 1.00 87.69 110 ASP A N 1
ATOM 863 C CA . ASP A 1 110 ? 8.677 -13.791 0.632 1.00 87.69 110 ASP A CA 1
ATOM 864 C C . ASP A 1 110 ? 8.868 -12.273 0.632 1.00 87.69 110 ASP A C 1
ATOM 866 O O . ASP A 1 110 ? 8.949 -11.656 -0.431 1.00 87.69 110 ASP A O 1
ATOM 870 N N . LEU A 1 111 ? 8.761 -11.666 1.816 1.00 87.62 111 LEU A N 1
ATOM 871 C CA . LEU A 1 111 ? 8.889 -10.224 2.001 1.00 87.62 111 LEU A CA 1
ATOM 872 C C . LEU A 1 111 ? 10.282 -9.940 2.552 1.00 87.62 111 LEU A C 1
ATOM 874 O O . LEU A 1 111 ? 10.566 -10.250 3.710 1.00 87.62 111 LEU A O 1
ATOM 878 N N . ASP A 1 112 ? 11.134 -9.358 1.716 1.00 87.88 112 ASP A N 1
ATOM 879 C CA . ASP A 1 112 ? 12.326 -8.653 2.171 1.00 87.88 112 ASP A CA 1
ATOM 880 C C . ASP A 1 112 ? 11.981 -7.193 2.513 1.00 87.88 112 ASP A C 1
ATOM 882 O O . ASP A 1 112 ? 10.841 -6.749 2.336 1.00 87.88 112 ASP A O 1
ATOM 886 N N . ASP A 1 113 ? 12.961 -6.446 3.024 1.00 86.81 113 ASP A N 1
ATOM 887 C CA . ASP A 1 113 ? 12.766 -5.049 3.427 1.00 86.81 113 ASP A CA 1
ATOM 888 C C . ASP A 1 113 ? 12.242 -4.192 2.257 1.00 86.81 113 ASP A C 1
ATOM 890 O O . ASP A 1 113 ? 11.308 -3.415 2.427 1.00 86.81 113 ASP A O 1
ATOM 894 N N . ALA A 1 114 ? 12.762 -4.399 1.042 1.00 81.25 114 ALA A N 1
ATOM 895 C CA . ALA A 1 114 ? 12.355 -3.639 -0.140 1.00 81.25 114 ALA A CA 1
ATOM 896 C C . ALA A 1 114 ? 10.910 -3.949 -0.573 1.00 81.25 114 ALA A C 1
ATOM 898 O O . ALA A 1 114 ? 10.141 -3.038 -0.892 1.00 81.25 114 ALA A O 1
ATOM 899 N N . ALA A 1 115 ? 10.514 -5.224 -0.564 1.00 84.19 115 ALA A N 1
ATOM 900 C CA . ALA A 1 115 ? 9.152 -5.640 -0.881 1.00 84.19 115 ALA A CA 1
ATOM 901 C C . ALA A 1 115 ? 8.150 -5.146 0.172 1.00 84.19 115 ALA A C 1
ATOM 903 O O . ALA A 1 115 ? 7.032 -4.748 -0.173 1.00 84.19 115 ALA A O 1
ATOM 904 N N . LEU A 1 116 ? 8.541 -5.149 1.451 1.00 89.12 116 LEU A N 1
ATOM 905 C CA . LEU A 1 116 ? 7.723 -4.598 2.528 1.00 89.12 116 LEU A CA 1
ATOM 906 C C . LEU A 1 116 ? 7.562 -3.078 2.383 1.00 89.12 116 LEU A C 1
ATOM 908 O O . LEU A 1 116 ? 6.435 -2.584 2.465 1.00 89.12 116 LEU A O 1
ATOM 912 N N . ASP A 1 117 ? 8.645 -2.356 2.094 1.00 85.62 117 ASP A N 1
ATOM 913 C CA . ASP A 1 117 ? 8.620 -0.910 1.858 1.00 85.62 117 ASP A CA 1
ATOM 914 C C . ASP A 1 117 ? 7.737 -0.550 0.652 1.00 85.62 117 ASP A C 1
ATOM 916 O O . ASP A 1 117 ? 6.896 0.348 0.749 1.00 85.62 117 ASP A O 1
ATOM 920 N N . SER A 1 118 ? 7.840 -1.298 -0.455 1.00 84.81 118 SER A N 1
ATOM 921 C CA . SER A 1 118 ? 6.962 -1.150 -1.632 1.00 84.81 118 SER A CA 1
ATOM 922 C C . SER A 1 118 ? 5.482 -1.323 -1.260 1.00 84.81 118 SER A C 1
ATOM 924 O O . SER A 1 118 ? 4.624 -0.508 -1.627 1.00 84.81 118 SER A O 1
ATOM 926 N N . LEU A 1 119 ? 5.166 -2.349 -0.461 1.00 90.75 119 LEU A N 1
ATOM 927 C CA . LEU A 1 119 ? 3.802 -2.615 -0.003 1.00 90.75 119 LEU A CA 1
ATOM 928 C C . LEU A 1 119 ? 3.264 -1.491 0.903 1.00 90.75 119 LEU A C 1
ATOM 930 O O . LEU A 1 119 ? 2.112 -1.068 0.742 1.00 90.75 119 LEU A O 1
ATOM 934 N N . ILE A 1 120 ? 4.085 -0.985 1.828 1.00 90.44 120 ILE A N 1
ATOM 935 C CA . ILE A 1 120 ? 3.731 0.140 2.705 1.00 90.44 120 ILE A CA 1
ATOM 936 C C . ILE A 1 120 ? 3.517 1.411 1.875 1.00 90.44 120 ILE A C 1
ATOM 938 O O . ILE A 1 120 ? 2.499 2.087 2.045 1.00 90.44 120 ILE A O 1
ATOM 942 N N . GLN A 1 121 ? 4.401 1.706 0.921 1.00 87.25 121 GLN A N 1
ATOM 943 C CA . GLN A 1 121 ? 4.272 2.870 0.045 1.00 87.25 121 GLN A CA 1
ATOM 944 C C . GLN A 1 121 ? 2.968 2.819 -0.768 1.00 87.25 121 GLN A C 1
ATOM 946 O O . GLN A 1 121 ? 2.251 3.821 -0.869 1.00 87.25 121 GLN A O 1
ATOM 951 N N . LEU A 1 122 ? 2.609 1.647 -1.306 1.00 90.12 122 LEU A N 1
ATOM 952 C CA . LEU A 1 122 ? 1.332 1.446 -1.993 1.00 90.12 122 LEU A CA 1
ATOM 953 C C . LEU A 1 122 ? 0.148 1.721 -1.055 1.00 90.12 122 LEU A C 1
ATOM 955 O O . LEU A 1 122 ? -0.785 2.444 -1.425 1.00 90.12 122 LEU A O 1
ATOM 959 N N . GLN A 1 123 ? 0.193 1.185 0.168 1.00 92.81 123 GLN A N 1
ATOM 960 C CA . GLN A 1 123 ? -0.823 1.424 1.194 1.00 92.81 123 GLN A CA 1
ATOM 961 C C . GLN A 1 123 ? -0.989 2.928 1.477 1.00 92.81 123 GLN A C 1
ATOM 963 O O . GLN A 1 123 ? -2.110 3.443 1.498 1.00 92.81 123 GLN A O 1
ATOM 968 N N . GLU A 1 124 ? 0.109 3.659 1.666 1.00 90.50 124 GLU A N 1
ATOM 969 C CA . GLU A 1 124 ? 0.097 5.102 1.927 1.00 90.50 124 GLU A CA 1
ATOM 970 C C . GLU A 1 124 ? -0.445 5.915 0.752 1.00 90.50 124 GLU A C 1
ATOM 972 O O . GLU A 1 124 ? -1.276 6.811 0.945 1.00 90.50 124 GLU A O 1
ATOM 977 N N . LYS A 1 125 ? -0.050 5.574 -0.479 1.00 88.00 125 LYS A N 1
ATOM 978 C CA . LYS A 1 125 ? -0.561 6.240 -1.683 1.00 88.00 125 LYS A CA 1
ATOM 979 C C . LYS A 1 125 ? -2.060 6.005 -1.853 1.00 88.00 125 LYS A C 1
ATOM 981 O O . LYS A 1 125 ? -2.795 6.953 -2.152 1.00 88.00 125 LYS A O 1
ATOM 986 N N . LEU A 1 126 ? -2.549 4.793 -1.586 1.00 90.81 126 LEU A N 1
ATOM 987 C CA . LEU A 1 126 ? -3.984 4.492 -1.577 1.00 90.81 126 LEU A CA 1
ATOM 988 C C . LEU A 1 126 ? -4.721 5.256 -0.470 1.00 90.81 126 LEU A C 1
ATOM 990 O O . LEU A 1 126 ? -5.788 5.819 -0.730 1.00 90.81 126 LEU A O 1
ATOM 994 N N . HIS A 1 127 ? -4.143 5.356 0.731 1.00 91.31 127 HIS A N 1
ATOM 995 C CA . HIS A 1 127 ? -4.695 6.167 1.819 1.00 91.31 127 HIS A CA 1
ATOM 996 C C . HIS A 1 127 ? -4.817 7.645 1.448 1.00 91.31 127 HIS A C 1
ATOM 998 O O . HIS A 1 127 ? -5.849 8.263 1.727 1.00 91.31 127 HIS A O 1
ATOM 1004 N N . ALA A 1 128 ? -3.780 8.220 0.837 1.00 87.25 128 ALA A N 1
ATOM 1005 C CA . ALA A 1 128 ? -3.741 9.629 0.466 1.00 87.25 128 ALA A CA 1
ATOM 1006 C C . ALA A 1 128 ? -4.718 9.956 -0.674 1.00 87.25 128 ALA A C 1
ATOM 1008 O O . ALA A 1 128 ? -5.386 10.992 -0.630 1.00 87.25 128 ALA A O 1
ATOM 1009 N N . THR A 1 129 ? -4.832 9.064 -1.661 1.00 85.56 129 THR A N 1
ATOM 1010 C CA . THR A 1 129 ? -5.647 9.266 -2.866 1.00 85.56 129 THR A CA 1
ATOM 1011 C C . THR A 1 129 ? -7.088 8.784 -2.665 1.00 85.56 129 THR A C 1
ATOM 1013 O O . THR A 1 129 ? -7.955 9.559 -2.252 1.00 85.56 129 THR A O 1
ATOM 1016 N N . MET A 1 130 ? -7.358 7.503 -2.923 1.00 86.31 130 MET A N 1
ATOM 1017 C CA . MET A 1 130 ? -8.698 6.911 -2.894 1.00 86.31 130 MET A CA 1
ATOM 1018 C C . MET A 1 130 ? -9.306 6.928 -1.486 1.00 86.31 130 MET A C 1
ATOM 1020 O O . MET A 1 130 ? -10.485 7.240 -1.311 1.00 86.31 130 MET A O 1
ATOM 1024 N N . GLY A 1 131 ? -8.480 6.678 -0.469 1.00 87.00 131 GLY A N 1
ATOM 1025 C CA . GLY A 1 131 ? -8.868 6.710 0.939 1.00 87.00 131 GLY A CA 1
ATOM 1026 C C . GLY A 1 131 ? -9.125 8.115 1.491 1.00 87.00 131 GLY A C 1
ATOM 1027 O O . GLY A 1 131 ? -9.637 8.227 2.603 1.00 87.00 131 GLY A O 1
ATOM 1028 N N . ARG A 1 132 ? -8.808 9.188 0.743 1.00 88.38 132 ARG A N 1
ATOM 1029 C CA . ARG A 1 132 ? -8.923 10.600 1.164 1.00 88.38 132 ARG A CA 1
ATOM 1030 C C . ARG A 1 132 ? -8.344 10.855 2.556 1.00 88.38 132 ARG A C 1
ATOM 1032 O O . ARG A 1 132 ? -9.061 11.271 3.465 1.00 88.38 132 ARG A O 1
ATOM 1039 N N . LYS A 1 133 ? -7.048 10.590 2.721 1.00 88.88 133 LYS A N 1
ATOM 1040 C CA . LYS A 1 133 ? -6.353 10.629 4.020 1.00 88.88 133 LYS A CA 1
ATOM 1041 C C . LYS A 1 133 ? -7.051 9.744 5.058 1.00 88.88 133 LYS A C 1
ATOM 1043 O O . LYS A 1 133 ? -7.322 10.174 6.172 1.00 88.88 133 LYS A O 1
ATOM 1048 N N . ARG A 1 134 ? -7.375 8.512 4.656 1.00 91.25 134 ARG A N 1
ATOM 1049 C CA . ARG A 1 134 ? -8.075 7.488 5.458 1.00 91.25 134 ARG A CA 1
ATOM 1050 C C . ARG A 1 134 ? -9.530 7.795 5.837 1.00 91.25 134 ARG A C 1
ATOM 1052 O O . ARG A 1 134 ? -10.185 6.947 6.434 1.00 91.25 134 ARG A O 1
ATOM 1059 N N . ALA A 1 135 ? -10.078 8.951 5.459 1.00 87.81 135 ALA A N 1
ATOM 1060 C CA . ALA A 1 135 ? -11.459 9.319 5.774 1.00 87.81 135 ALA A CA 1
ATOM 1061 C C . ALA A 1 135 ? -12.512 8.443 5.070 1.00 87.81 135 ALA A C 1
ATOM 1063 O O . ALA A 1 135 ? -13.645 8.358 5.534 1.00 87.81 135 ALA A O 1
ATOM 1064 N N . LYS A 1 136 ? -12.174 7.833 3.925 1.00 89.38 136 LYS A N 1
ATOM 1065 C CA . LYS A 1 136 ? -13.073 6.939 3.168 1.00 89.38 136 LYS A CA 1
ATOM 1066 C C . LYS A 1 136 ? -12.741 5.458 3.302 1.00 89.38 136 LYS A C 1
ATOM 1068 O O . LYS A 1 136 ? -13.570 4.632 2.943 1.00 89.38 136 LYS A O 1
ATOM 1073 N N . GLY A 1 137 ? -11.558 5.134 3.800 1.00 90.44 137 GLY A N 1
ATOM 1074 C CA . GLY A 1 137 ? -11.114 3.764 3.991 1.00 90.44 137 GLY A CA 1
ATOM 1075 C C . GLY A 1 137 ? -9.687 3.738 4.510 1.00 90.44 137 GLY A C 1
ATOM 1076 O O . GLY A 1 137 ? -8.858 4.553 4.099 1.00 90.44 137 GLY A O 1
ATOM 1077 N N . ALA A 1 138 ? -9.423 2.800 5.409 1.00 93.00 138 ALA A N 1
ATOM 1078 C CA . ALA A 1 138 ? -8.098 2.497 5.912 1.00 93.00 138 ALA A CA 1
ATOM 1079 C C . ALA A 1 138 ? -7.760 1.044 5.565 1.00 93.00 138 ALA A C 1
ATOM 1081 O O . ALA A 1 138 ? -8.637 0.184 5.520 1.00 93.00 138 ALA A O 1
ATOM 1082 N N . ILE A 1 139 ? -6.490 0.803 5.296 1.00 95.44 139 ILE A N 1
ATOM 1083 C CA . ILE A 1 139 ? -5.889 -0.484 4.989 1.00 95.44 139 ILE A CA 1
ATOM 1084 C C . ILE A 1 139 ? -4.908 -0.755 6.126 1.00 95.44 139 ILE A C 1
ATOM 1086 O O . ILE A 1 139 ? -4.094 0.109 6.456 1.00 95.44 139 ILE A O 1
ATOM 1090 N N . GLY A 1 140 ? -5.031 -1.932 6.733 1.00 94.50 140 GLY A N 1
ATOM 1091 C CA . GLY A 1 140 ? -4.084 -2.462 7.705 1.00 94.50 140 GLY A CA 1
ATOM 1092 C C . GLY A 1 140 ? -3.429 -3.719 7.148 1.00 94.50 140 GLY A C 1
ATOM 1093 O O . GLY A 1 140 ? -4.091 -4.531 6.497 1.00 94.50 140 GLY A O 1
ATOM 1094 N N . ILE A 1 141 ? -2.132 -3.868 7.397 1.00 94.75 141 ILE A N 1
ATOM 1095 C CA . ILE A 1 141 ? -1.353 -5.057 7.053 1.00 94.75 141 ILE A CA 1
ATOM 1096 C C . ILE A 1 141 ? -0.906 -5.683 8.370 1.00 94.75 141 ILE A C 1
ATOM 1098 O O . ILE A 1 141 ? -0.329 -5.006 9.218 1.00 94.75 141 ILE A O 1
ATOM 1102 N N . HIS A 1 142 ? -1.191 -6.969 8.545 1.00 93.06 142 HIS A N 1
ATOM 1103 C CA . HIS A 1 142 ? -0.906 -7.694 9.778 1.00 93.06 142 HIS A CA 1
ATOM 1104 C C . HIS A 1 142 ? -0.211 -9.015 9.465 1.00 93.06 142 HIS A C 1
ATOM 1106 O O . HIS A 1 142 ? -0.579 -9.704 8.510 1.00 93.06 142 HIS A O 1
ATOM 1112 N N . ASP A 1 143 ? 0.757 -9.391 10.300 1.00 91.62 143 ASP A N 1
ATOM 1113 C CA . ASP A 1 143 ? 1.322 -10.736 10.277 1.00 91.62 143 ASP A CA 1
ATOM 1114 C C . ASP A 1 143 ? 0.288 -11.726 10.824 1.00 91.62 143 ASP A C 1
ATOM 1116 O O . ASP A 1 143 ? -0.042 -11.729 12.013 1.00 91.62 143 ASP A O 1
ATOM 1120 N N . LEU A 1 144 ? -0.219 -12.583 9.937 1.00 90.75 144 LEU A N 1
ATOM 1121 C CA . LEU A 1 144 ? -1.214 -13.599 10.267 1.00 90.75 144 LEU A CA 1
ATOM 1122 C C . LEU A 1 144 ? -0.754 -14.529 11.397 1.00 90.75 144 LEU A C 1
ATOM 1124 O O . LEU A 1 144 ? -1.585 -15.002 12.167 1.00 90.75 144 LEU A O 1
ATOM 1128 N N . THR A 1 145 ? 0.549 -14.804 11.502 1.00 88.56 145 THR A N 1
ATOM 1129 C CA . THR A 1 145 ? 1.095 -15.724 12.514 1.00 88.56 145 THR A CA 1
ATOM 1130 C C . THR A 1 145 ? 1.005 -15.161 13.931 1.00 88.56 145 THR A C 1
ATOM 1132 O O . THR A 1 145 ? 0.970 -15.926 14.895 1.00 88.56 145 THR A O 1
ATOM 1135 N N . MET A 1 146 ? 0.911 -13.835 14.049 1.00 88.62 146 MET A N 1
ATOM 1136 C CA . MET A 1 146 ? 0.783 -13.122 15.318 1.00 88.62 146 MET A CA 1
ATOM 1137 C C . MET A 1 146 ? -0.679 -12.947 15.747 1.00 88.62 146 MET A C 1
ATOM 1139 O O . MET A 1 146 ? -0.943 -12.621 16.907 1.00 88.62 146 MET A O 1
ATOM 1143 N N . LEU A 1 147 ? -1.637 -13.184 14.845 1.00 87.00 147 LEU A N 1
ATOM 1144 C CA . LEU A 1 147 ? -3.059 -13.079 15.150 1.00 87.00 147 LEU A CA 1
ATOM 1145 C C . LEU A 1 147 ? -3.544 -14.307 15.924 1.00 87.00 147 LEU A C 1
ATOM 1147 O O . LEU A 1 147 ? -3.512 -15.442 15.444 1.00 87.00 147 LEU A O 1
ATOM 1151 N N . LYS A 1 148 ? -4.064 -14.061 17.126 1.00 76.62 148 LYS A N 1
ATOM 1152 C CA . LYS A 1 148 ? -4.787 -15.057 17.917 1.00 76.62 148 LYS A CA 1
ATOM 1153 C C . LYS A 1 148 ? -6.243 -15.019 17.467 1.00 76.62 148 LYS A C 1
ATOM 1155 O O . LYS A 1 148 ? -7.013 -14.203 17.952 1.00 76.62 148 LYS A O 1
ATOM 1160 N N . GLY A 1 149 ? -6.583 -15.821 16.464 1.00 65.88 149 GLY A N 1
ATOM 1161 C CA . GLY A 1 149 ? -7.970 -15.946 16.025 1.00 65.88 149 GLY A CA 1
ATOM 1162 C C . GLY A 1 149 ? -8.827 -16.574 17.120 1.00 65.88 149 GLY A C 1
ATOM 1163 O O . GLY A 1 149 ? -8.398 -17.541 17.751 1.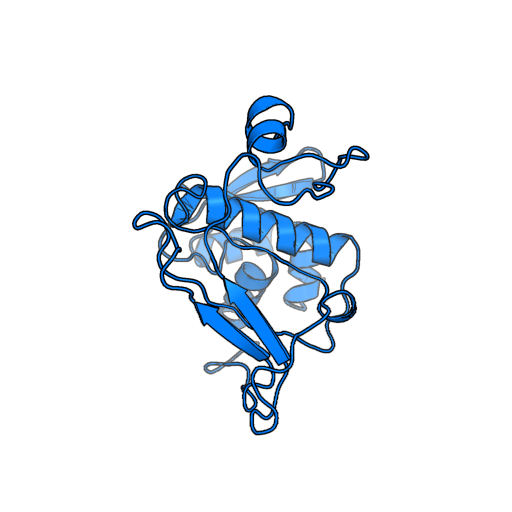00 65.88 149 GLY A O 1
ATOM 1164 N N . ASP A 1 150 ? -10.032 -16.047 17.318 1.00 63.19 150 ASP A N 1
ATOM 1165 C CA . ASP A 1 150 ? -11.037 -16.705 18.151 1.00 63.19 150 ASP A CA 1
ATOM 1166 C C . ASP A 1 150 ? -11.836 -17.718 17.327 1.00 63.19 150 ASP A C 1
ATOM 1168 O O . ASP A 1 150 ? -12.006 -17.576 16.112 1.00 63.19 150 ASP A O 1
ATOM 1172 N N . VAL A 1 151 ? -12.326 -18.766 17.990 1.00 56.75 151 VAL A N 1
ATOM 1173 C CA . VAL A 1 151 ? -13.235 -19.738 17.377 1.00 56.75 151 VAL A CA 1
ATOM 1174 C C . VAL A 1 151 ? -14.656 -19.194 17.508 1.00 56.75 151 VAL A C 1
ATOM 1176 O O . VAL A 1 151 ? -15.193 -19.118 18.610 1.00 56.75 151 VAL A O 1
ATOM 1179 N N . LEU A 1 152 ? -15.280 -18.849 16.379 1.00 52.78 152 LEU A N 1
ATOM 1180 C CA . LEU A 1 152 ? -16.609 -18.216 16.307 1.00 52.78 152 LEU A CA 1
ATOM 1181 C C . LEU A 1 152 ? -17.742 -18.978 17.014 1.00 52.78 152 LEU A C 1
ATOM 1183 O O . LEU A 1 152 ? -18.768 -18.396 17.353 1.00 52.78 152 LEU A O 1
ATOM 1187 N N . SER A 1 153 ? -17.604 -20.295 17.165 1.00 50.34 153 SER A N 1
ATOM 1188 C CA . SER A 1 153 ? -18.559 -21.207 17.805 1.00 50.34 153 SER A CA 1
ATOM 1189 C C . SER A 1 153 ? -17.969 -22.618 17.788 1.00 50.34 153 SER A C 1
ATOM 1191 O O . SER A 1 153 ? -17.218 -22.944 16.871 1.00 50.34 153 SER A O 1
ATOM 1193 N N . GLU A 1 154 ? -18.367 -23.502 18.711 1.00 52.47 154 GLU A N 1
ATOM 1194 C CA . GLU A 1 154 ? -17.988 -24.931 18.689 1.00 52.47 154 GLU A CA 1
ATOM 1195 C C . GLU A 1 154 ? -18.325 -25.636 17.352 1.00 52.47 154 GLU A C 1
ATOM 1197 O O . GLU A 1 154 ? -17.780 -26.698 17.060 1.00 52.47 154 GLU A O 1
ATOM 1202 N N . ASN A 1 155 ? -19.192 -25.035 16.524 1.00 51.44 155 ASN A N 1
ATOM 1203 C CA . ASN A 1 155 ? -19.579 -25.528 15.198 1.00 51.44 155 ASN A CA 1
ATOM 1204 C C . ASN A 1 155 ? -19.071 -24.669 14.022 1.00 51.44 155 ASN A C 1
ATOM 1206 O O . ASN A 1 155 ? -19.404 -24.966 12.873 1.00 51.44 155 ASN A O 1
ATOM 1210 N N . ALA A 1 156 ? -18.314 -23.598 14.273 1.00 57.03 156 ALA A N 1
ATOM 1211 C CA . ALA A 1 156 ? -17.736 -22.777 13.216 1.00 57.03 156 ALA A CA 1
ATOM 1212 C C . ALA A 1 156 ? -16.374 -23.340 12.796 1.00 57.03 156 ALA A C 1
ATOM 1214 O O . ALA A 1 156 ? -15.467 -23.509 13.608 1.00 57.03 15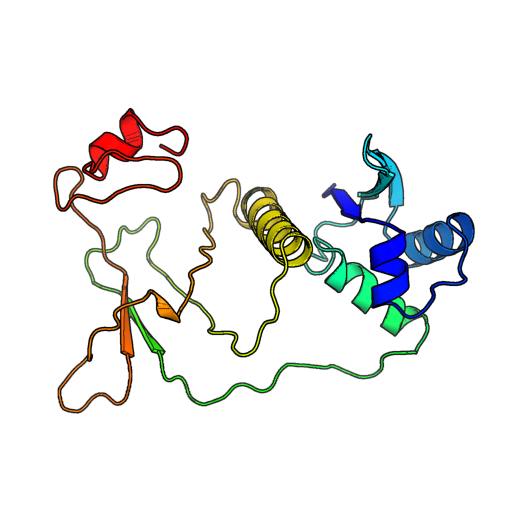6 ALA A O 1
ATOM 1215 N N . SER A 1 157 ? -16.222 -23.636 11.508 1.00 56.94 157 SER A N 1
ATOM 1216 C CA . SER A 1 157 ? -14.949 -24.065 10.939 1.00 56.94 157 SER A CA 1
ATOM 1217 C C . SER A 1 157 ? -14.114 -22.838 10.562 1.00 56.94 157 SER A C 1
ATOM 1219 O O . SER A 1 157 ? -14.250 -22.337 9.449 1.00 56.94 157 SER A O 1
ATOM 1221 N N . GLY A 1 158 ? -13.275 -22.335 11.469 1.00 71.25 158 GLY A N 1
ATOM 1222 C CA . GLY A 1 158 ? -12.298 -21.290 11.138 1.00 71.25 158 GLY A CA 1
ATOM 1223 C C . GLY A 1 158 ? -12.021 -20.295 12.259 1.00 71.25 158 GLY A C 1
ATOM 1224 O O . GLY A 1 158 ? -12.698 -20.284 13.287 1.00 71.25 158 GLY A O 1
ATOM 1225 N N . ASN A 1 159 ? -11.011 -19.463 12.027 1.00 87.25 159 ASN A N 1
ATOM 1226 C CA . ASN A 1 159 ? -10.632 -18.363 12.907 1.00 87.25 159 ASN A CA 1
ATOM 1227 C C . ASN A 1 159 ? -11.467 -17.114 12.587 1.00 87.25 159 ASN A C 1
ATOM 1229 O O . ASN A 1 159 ? -11.899 -16.919 11.445 1.00 87.25 159 ASN A O 1
ATOM 1233 N N . SER A 1 160 ? -11.637 -16.219 13.557 1.00 89.69 160 SER A N 1
ATOM 1234 C CA . SER A 1 160 ? -12.263 -14.917 13.315 1.00 89.69 160 SER A CA 1
ATOM 1235 C C . SER A 1 160 ? -11.518 -13.724 13.858 1.00 89.69 160 SER A C 1
ATOM 1237 O O . SER A 1 160 ? -10.752 -13.824 14.814 1.00 89.69 160 SER A O 1
ATOM 1239 N N . ILE A 1 161 ? -11.831 -12.584 13.246 1.00 91.06 161 ILE A N 1
ATOM 1240 C CA . ILE A 1 161 ? -11.465 -11.249 13.702 1.00 91.06 161 ILE A CA 1
ATOM 1241 C C . ILE A 1 161 ? -12.762 -10.469 13.908 1.00 91.06 161 ILE A C 1
ATOM 1243 O O . ILE A 1 161 ? -13.563 -10.339 12.981 1.00 91.06 161 ILE A O 1
ATOM 1247 N N . THR A 1 162 ? -12.961 -9.943 15.110 1.00 91.62 162 THR A N 1
ATOM 1248 C CA . THR A 1 162 ? -14.093 -9.063 15.405 1.00 91.62 162 THR A CA 1
ATOM 1249 C C . THR A 1 162 ? -13.731 -7.625 15.051 1.00 91.62 162 THR A C 1
ATOM 1251 O O . THR A 1 162 ? -12.664 -7.134 15.415 1.00 91.62 162 THR A O 1
ATOM 1254 N N . TYR A 1 163 ? -14.623 -6.952 14.334 1.00 93.62 163 TYR A N 1
ATOM 1255 C CA . TYR A 1 163 ? -14.566 -5.528 14.052 1.00 93.62 163 TYR A CA 1
ATOM 1256 C C . TYR A 1 163 ? -15.699 -4.846 14.811 1.00 93.62 163 TYR A C 1
ATOM 1258 O O . TYR A 1 163 ? -16.869 -5.062 14.504 1.00 93.62 163 TYR A O 1
ATOM 1266 N N . THR A 1 164 ? -15.335 -4.067 15.824 1.00 92.94 164 THR A N 1
ATOM 1267 C CA . THR A 1 164 ? -16.269 -3.460 16.773 1.00 92.94 164 THR A CA 1
ATOM 1268 C C . THR A 1 164 ? -15.791 -2.065 17.178 1.00 92.94 164 THR A C 1
ATOM 1270 O O . THR A 1 164 ? -14.615 -1.726 16.999 1.00 92.94 164 THR A O 1
ATOM 1273 N N . GLY A 1 165 ? -16.710 -1.245 17.681 1.00 91.00 165 GLY A N 1
ATOM 1274 C CA . GLY A 1 165 ? -16.375 0.002 18.357 1.00 91.00 165 GLY A CA 1
ATOM 1275 C C . GLY A 1 165 ? -15.867 -0.278 19.770 1.00 91.00 165 GLY A C 1
ATOM 1276 O O . GLY A 1 165 ? -16.316 -1.208 20.429 1.00 91.00 165 GLY A O 1
ATOM 1277 N N . ILE A 1 166 ? -14.923 0.532 20.241 1.00 90.94 166 ILE A N 1
ATOM 1278 C CA . ILE A 1 166 ? -14.396 0.444 21.607 1.00 90.94 166 ILE A CA 1
ATOM 1279 C C . ILE A 1 166 ? -14.551 1.789 22.309 1.00 90.94 166 ILE A C 1
ATOM 1281 O O . ILE A 1 166 ? -14.480 2.843 21.670 1.00 90.94 166 ILE A O 1
ATOM 1285 N N . GLU A 1 167 ? -14.775 1.759 23.622 1.00 92.62 167 GLU A N 1
ATOM 1286 C CA . GLU A 1 167 ? -14.871 2.979 24.423 1.00 92.62 167 GLU A CA 1
ATOM 1287 C C . GLU A 1 167 ? -13.512 3.706 24.464 1.00 92.62 167 GLU A C 1
ATOM 1289 O O . GLU A 1 167 ? -12.476 3.047 24.584 1.00 92.62 167 GLU A O 1
ATOM 1294 N N . PRO A 1 168 ? -13.480 5.054 24.401 1.00 93.75 168 PRO A N 1
ATOM 1295 C CA . PRO A 1 168 ? -12.225 5.810 24.397 1.00 93.75 168 PRO A CA 1
ATOM 1296 C C . PRO A 1 168 ? -11.326 5.535 25.612 1.00 93.75 168 PRO A C 1
ATOM 1298 O O . PRO A 1 168 ? -10.109 5.498 25.473 1.00 93.75 168 PRO A O 1
ATOM 1301 N N . ASP A 1 169 ? -11.925 5.290 26.778 1.00 95.75 169 ASP A N 1
ATOM 1302 C CA . ASP A 1 169 ? -11.230 4.976 28.035 1.00 95.75 169 ASP A CA 1
ATOM 1303 C C . ASP A 1 169 ? -11.265 3.468 28.370 1.00 95.75 169 ASP A C 1
ATOM 1305 O O . ASP A 1 169 ? -11.147 3.085 29.535 1.00 95.75 169 ASP A O 1
ATOM 1309 N N . GLY A 1 170 ? -11.512 2.622 27.364 1.00 91.81 170 GLY A N 1
ATOM 1310 C CA . GLY A 1 170 ? -11.656 1.172 27.502 1.00 91.81 170 GLY A CA 1
ATOM 1311 C C . GLY A 1 170 ? -10.324 0.422 27.589 1.00 91.81 170 GLY A C 1
ATOM 1312 O O . GLY A 1 170 ? -9.402 0.828 28.295 1.00 91.81 170 GLY A O 1
ATOM 1313 N N . ASP A 1 171 ? -10.236 -0.704 26.877 1.00 91.25 171 ASP A N 1
ATOM 1314 C CA . ASP A 1 171 ? -9.050 -1.567 26.881 1.00 91.25 171 ASP A CA 1
ATOM 1315 C C . ASP A 1 171 ? -7.803 -0.855 26.345 1.00 91.25 171 ASP A C 1
ATOM 1317 O O . ASP A 1 171 ? -7.858 -0.082 25.388 1.00 91.25 171 ASP A O 1
ATOM 1321 N N . THR A 1 172 ? -6.653 -1.166 26.938 1.00 94.81 172 THR A N 1
ATOM 1322 C CA . THR A 1 172 ? -5.366 -0.589 26.556 1.00 94.81 172 THR A CA 1
ATOM 1323 C C . THR A 1 172 ? -4.629 -1.436 25.524 1.00 94.81 172 THR A C 1
ATOM 1325 O O . THR A 1 172 ? -4.799 -2.655 25.447 1.00 94.81 172 THR A O 1
ATOM 1328 N N . PHE A 1 173 ? -3.761 -0.798 24.740 1.00 94.06 173 PHE A N 1
ATOM 1329 C CA . PHE A 1 173 ? -2.847 -1.484 23.829 1.00 94.06 173 PHE A CA 1
ATOM 1330 C C . PHE A 1 173 ? -1.563 -0.675 23.612 1.00 94.06 173 PHE A C 1
ATOM 1332 O O . PHE A 1 173 ? -1.498 0.518 23.903 1.00 94.06 173 PHE A O 1
ATOM 1339 N N . VAL A 1 174 ? -0.528 -1.330 23.082 1.00 95.00 174 VAL A N 1
ATOM 1340 C CA . VAL A 1 174 ? 0.715 -0.664 22.668 1.00 95.00 174 VAL A CA 1
ATOM 1341 C C . VAL A 1 174 ? 0.615 -0.337 21.180 1.00 95.00 174 VAL A C 1
ATOM 1343 O O . VAL A 1 174 ? 0.548 -1.242 20.344 1.00 95.00 174 VAL A O 1
ATOM 1346 N N . ALA A 1 175 ? 0.570 0.953 20.846 1.00 93.88 175 ALA A N 1
ATOM 1347 C CA . ALA A 1 175 ? 0.540 1.417 19.460 1.00 93.88 175 ALA A CA 1
ATOM 1348 C C . ALA A 1 175 ? 1.886 1.181 18.747 1.00 93.88 175 ALA A C 1
ATOM 1350 O O . ALA A 1 175 ? 2.936 1.079 19.382 1.00 93.88 175 ALA A O 1
ATOM 1351 N N . LEU A 1 176 ? 1.858 1.114 17.412 1.00 91.38 176 LEU A N 1
ATOM 1352 C CA . LEU A 1 176 ? 3.080 1.064 16.604 1.00 91.38 176 LEU A CA 1
ATOM 1353 C C . LEU A 1 176 ? 3.952 2.292 16.903 1.00 91.38 176 LEU A C 1
ATOM 1355 O O . LEU A 1 176 ? 3.413 3.383 17.029 1.00 91.38 176 LEU A O 1
ATOM 1359 N N . ASP A 1 177 ? 5.270 2.108 16.998 1.00 90.94 177 ASP A N 1
ATOM 1360 C CA . ASP A 1 177 ? 6.246 3.139 17.395 1.00 90.94 177 ASP A CA 1
ATOM 1361 C C . ASP A 1 177 ? 6.077 3.697 18.825 1.00 90.94 177 ASP A C 1
ATOM 1363 O O . ASP A 1 177 ? 6.703 4.695 19.188 1.00 90.94 177 ASP A O 1
ATOM 1367 N N . SER A 1 178 ? 5.314 3.004 19.677 1.00 91.94 178 SER A N 1
ATOM 1368 C CA . SER A 1 178 ? 5.199 3.279 21.112 1.00 91.94 178 SER A CA 1
ATOM 1369 C C . SER A 1 178 ? 5.751 2.125 21.958 1.00 91.94 178 SER A C 1
ATOM 1371 O O . SER A 1 178 ? 5.801 0.975 21.526 1.00 91.94 178 SER A O 1
ATOM 1373 N N . ASN A 1 179 ? 6.158 2.434 23.193 1.00 93.81 179 ASN A N 1
ATOM 1374 C CA . ASN A 1 179 ? 6.434 1.437 24.239 1.00 93.81 179 ASN A CA 1
ATOM 1375 C C . ASN A 1 179 ? 5.434 1.521 25.402 1.00 93.81 179 ASN A C 1
ATOM 1377 O O . ASN A 1 179 ? 5.502 0.707 26.323 1.00 93.81 179 ASN A O 1
ATOM 1381 N N . ASP A 1 180 ? 4.540 2.506 25.365 1.00 92.94 180 ASP A N 1
ATOM 1382 C CA . ASP A 1 180 ? 3.561 2.751 26.410 1.00 92.94 180 ASP A CA 1
ATOM 1383 C C . ASP A 1 180 ? 2.250 2.044 26.055 1.00 92.94 180 ASP A C 1
ATOM 1385 O O . ASP A 1 180 ? 1.780 2.094 24.915 1.00 92.94 180 ASP A O 1
ATOM 1389 N N . GLU A 1 181 ? 1.680 1.363 27.046 1.00 95.56 181 GLU A N 1
ATOM 1390 C CA . GLU A 1 181 ? 0.341 0.789 26.978 1.00 95.56 181 GLU A CA 1
ATOM 1391 C C . GLU A 1 181 ? -0.671 1.893 27.311 1.00 95.56 181 GLU A C 1
ATOM 1393 O O . GLU A 1 181 ? -0.649 2.436 28.415 1.00 95.56 181 GLU A O 1
ATOM 1398 N N . LEU A 1 182 ? -1.508 2.247 26.333 1.00 95.00 182 LEU A N 1
ATOM 1399 C CA . LEU A 1 182 ? -2.380 3.426 26.359 1.00 95.00 182 LEU A CA 1
ATOM 1400 C C . LEU A 1 182 ? -3.825 3.046 26.020 1.00 95.00 182 LEU A C 1
ATOM 1402 O O . LEU A 1 182 ? -4.061 2.083 25.281 1.00 95.00 182 LEU A O 1
ATOM 1406 N N . THR A 1 183 ? -4.794 3.815 26.519 1.00 96.69 183 THR A N 1
ATOM 1407 C CA . THR A 1 183 ? -6.195 3.718 26.070 1.00 96.69 183 THR A CA 1
ATOM 1408 C C . THR A 1 183 ? -6.367 4.318 24.665 1.00 96.69 183 THR A C 1
ATOM 1410 O O . THR A 1 183 ? -5.517 5.090 24.203 1.00 96.69 183 THR A O 1
ATOM 1413 N N . PRO A 1 184 ? -7.474 4.034 23.952 1.00 94.69 184 PRO A N 1
ATOM 1414 C CA . PRO A 1 184 ? -7.747 4.651 22.656 1.00 94.69 184 PRO A CA 1
ATOM 1415 C C . PRO A 1 184 ? -7.754 6.186 22.696 1.00 94.69 184 PRO A C 1
ATOM 1417 O O . PRO A 1 184 ? -7.214 6.815 21.787 1.00 94.69 184 PRO A O 1
ATOM 1420 N N . ALA A 1 185 ? -8.314 6.799 23.744 1.00 96.12 185 ALA A N 1
ATOM 1421 C CA . ALA A 1 185 ? -8.303 8.249 23.935 1.00 96.12 185 ALA A CA 1
ATOM 1422 C C . ALA A 1 185 ? -6.875 8.788 24.085 1.00 96.12 185 ALA A C 1
ATOM 1424 O O . ALA A 1 185 ? -6.508 9.763 23.431 1.00 96.12 185 ALA A O 1
ATOM 1425 N N . GLU A 1 186 ? -6.047 8.123 24.892 1.00 95.88 186 GLU A N 1
ATOM 1426 C CA . GLU A 1 186 ? -4.653 8.515 25.092 1.00 95.88 186 GLU A CA 1
ATOM 1427 C C . GLU A 1 186 ? -3.836 8.395 23.804 1.00 95.88 186 GLU A C 1
ATOM 1429 O O . GLU A 1 186 ? -3.026 9.275 23.518 1.00 95.88 186 GLU A O 1
A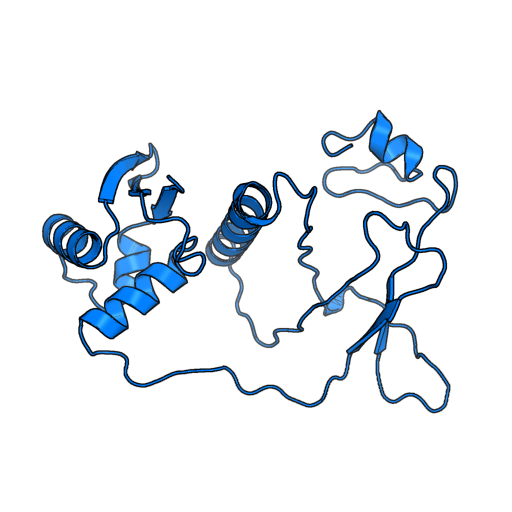TOM 1434 N N . VAL A 1 187 ? -4.076 7.368 22.981 1.00 95.25 187 VAL A N 1
ATOM 1435 C CA . VAL A 1 187 ? -3.434 7.251 21.662 1.00 95.25 187 VAL A CA 1
ATOM 1436 C C . VAL A 1 187 ? -3.813 8.427 20.759 1.00 95.25 187 VAL A C 1
ATOM 1438 O O . VAL A 1 187 ? -2.931 8.985 20.107 1.00 95.25 187 VAL A O 1
ATOM 1441 N N . LEU A 1 188 ? -5.085 8.838 20.741 1.00 93.19 188 LEU A N 1
ATOM 1442 C CA . LEU A 1 188 ? -5.538 9.987 19.945 1.00 93.19 188 LEU A CA 1
ATOM 1443 C C . LEU A 1 188 ? -4.933 11.319 20.417 1.00 93.19 188 LEU A C 1
ATOM 1445 O O . LEU A 1 188 ? -4.719 12.220 19.611 1.00 93.19 188 LEU A O 1
ATOM 1449 N N . GLU A 1 189 ? -4.655 11.466 21.713 1.00 94.81 189 GLU A N 1
ATOM 1450 C CA . GLU A 1 189 ? -4.098 12.706 22.265 1.00 94.81 189 GLU A CA 1
ATOM 1451 C C . GLU A 1 189 ? -2.564 12.762 22.235 1.00 94.81 189 GLU A C 1
ATOM 1453 O O . GLU A 1 189 ? -1.990 13.841 22.059 1.00 94.81 189 GLU A O 1
ATOM 1458 N N . GLN A 1 190 ? -1.894 11.627 22.448 1.00 91.75 190 GLN A N 1
ATOM 1459 C CA . GLN A 1 190 ? -0.458 11.573 22.746 1.00 91.75 190 GLN A CA 1
ATOM 1460 C C . GLN A 1 190 ? 0.383 11.005 21.597 1.00 91.75 190 GLN A C 1
ATOM 1462 O O . GLN A 1 190 ? 1.567 11.337 21.494 1.00 91.75 190 GLN A O 1
ATOM 1467 N N . HIS A 1 191 ? -0.188 10.157 20.734 1.00 91.25 191 HIS A N 1
ATOM 1468 C CA . HIS A 1 191 ? 0.562 9.495 19.669 1.00 91.25 191 HIS A CA 1
ATOM 1469 C C . HIS A 1 191 ? 0.597 10.328 18.382 1.00 91.25 191 HIS A C 1
ATOM 1471 O O . HIS A 1 191 ? -0.362 11.006 18.029 1.00 91.25 191 HIS A O 1
ATOM 1477 N N . ALA A 1 192 ? 1.683 10.228 17.609 1.00 86.81 192 ALA A N 1
ATOM 1478 C CA . ALA A 1 192 ? 1.853 10.994 16.367 1.00 86.81 192 ALA A CA 1
ATOM 1479 C C . ALA A 1 192 ? 0.807 10.670 15.279 1.00 86.81 192 ALA A C 1
ATOM 1481 O O . ALA A 1 192 ? 0.653 11.425 14.320 1.00 86.81 192 ALA A O 1
ATOM 1482 N N . THR A 1 193 ? 0.117 9.536 15.409 1.00 81.94 193 THR A N 1
ATOM 1483 C CA . THR A 1 193 ? -0.937 9.089 14.487 1.00 81.94 193 THR A CA 1
ATOM 1484 C C . THR A 1 193 ? -2.355 9.416 14.963 1.00 81.94 193 THR A C 1
ATOM 1486 O O . THR A 1 193 ? -3.296 9.020 14.270 1.00 81.94 193 THR A O 1
ATOM 1489 N N . GLY A 1 194 ? -2.494 10.040 16.140 1.00 77.81 194 GLY A N 1
ATOM 1490 C CA . GLY A 1 194 ? -3.763 10.476 16.728 1.00 77.81 194 GLY A CA 1
ATOM 1491 C C . GLY A 1 194 ? -4.440 11.618 15.981 1.00 77.81 194 GLY A C 1
ATOM 1492 O O . GLY A 1 194 ? -3.735 12.397 15.294 1.00 77.81 194 GLY A O 1
#

Radius of gyration: 20.58 Å; chains: 1; bounding box: 43×40×53 Å

pLDDT: mean 89.31, std 8.34, range [50.34, 96.69]

Secondary structure (DSSP, 8-state):
--EEEE-HHHHHHHHT-TT--HHHHHHHHHHTTEEEEEE-TTS-EEEEE-TT-GGGSSHHHHHHHHHHHHTSS-S---PPPPPPSEEEEE-TTS-TTS---------S----HHHHHHHHHHHHHHHHTTTTTTTS-------GGG---EES-TT--SEEEEE----TTSS-EE-TT--SEE-HHHHHHHSTT-

Sequence (194 aa):
MPVVDVQPDELRRLTGHEDKSDEEFKDDLFALGLEFEGVTDDGAFQLEFGPDRLDRLSVEGVARSLRYQYGDARGVSVPNTNDPDWTFVVDDDVPDERPYVTGAVVRGVDLDDAALDSLIQLQEKLHATMGRKRAKGAIGIHDLTMLKGDVLSENASGNSITYTGIEPDGDTFVALDSNDELTPAEVLEQHATG